Protein AF-A0A9P4W8D6-F1 (afdb_monomer_lite)

pLDDT: mean 76.13, std 11.93, range [32.88, 94.31]

InterPro domains:
  IPR000109 Proton-dependent oligopeptide transporter family [PF00854] (3-197)
  IPR036259 MFS transporter superfamily [G3DSA:1.20.1250.20] (1-199)
  IPR036259 MFS transporter superfamily [G3DSA:1.20.1250.20] (200-298)

Sequence (299 aa):
MTVFIIDQYPEEEPEVVKLKDGSSAVTNRELTIQFIYNANYWMINVGGLAGIVTTLIEKHAGFGYAYLISLCLMVAAAVLFQAGFSHFITAPPTGNVITSVFEALRRRRQSHENETTHQGREEQDSAQQDRAAILSEDEKLLSETKAALKACLLFLPFPALMLCIDIMDSGLVAQAGSMQTHGLPNDIMYNLNPIACLPGNIPNDVNIGIQTPTYVFLALGEILAIVAGTELAYTRAPENMKSIVQALFLLFSALGAVIGVGVSFAAEDPNMVIVYGCIAGLLAFVTIAFEFAVIQKVF

Foldseek 3Di:
DLVQQLVQVVDPAFDFDQDPVRDTDTDDSLVVSLVSLVVVVVVVLVVLLCVQVLQVCCLPVNDVVSVVVVVVVVVVVVVVCVVCVVVGDDDDDDPDLVVLLVVLVVVVVVVVVVVVVDDDDDDDPVVVVVVVVSNVVSVVSVVLVVQLVVLLVLLLLQLLLLLLLLLLLVVLLVVLVVAPPVSGRSCSLVSCLSPQDDDDDDDDPDHNCVCSVVSPVNSVVCCVCVSCVLSSLQVSHDPSCSVVSNVSSVVSSVSSVVVSVVLVVQCDPPCVVVSNVVSVVVSVVSVVVSVVVCVVVVD

Structure (mmCIF, N/CA/C/O backbone):
data_AF-A0A9P4W8D6-F1
#
_entry.id   AF-A0A9P4W8D6-F1
#
loop_
_atom_site.group_PDB
_atom_site.id
_atom_site.type_symbol
_atom_site.label_atom_id
_atom_site.label_alt_id
_atom_site.label_comp_id
_atom_site.label_asym_id
_atom_site.label_entity_id
_atom_site.label_seq_id
_atom_site.pdbx_PDB_ins_code
_atom_site.Cartn_x
_atom_site.Cartn_y
_atom_site.Cartn_z
_atom_site.occupancy
_atom_site.B_iso_or_equiv
_atom_site.auth_seq_id
_atom_site.auth_comp_id
_atom_site.auth_asym_id
_atom_site.auth_atom_id
_atom_site.pdbx_PDB_model_num
ATOM 1 N N . MET A 1 1 ? -8.496 -7.514 1.575 1.00 62.81 1 MET A N 1
ATOM 2 C CA . MET A 1 1 ? -8.255 -8.966 1.721 1.00 62.81 1 MET A CA 1
ATOM 3 C C . MET A 1 1 ? -7.548 -9.285 3.034 1.00 62.81 1 MET A C 1
ATOM 5 O O . MET A 1 1 ? -8.049 -10.121 3.762 1.00 62.81 1 MET A O 1
ATOM 9 N N . THR A 1 2 ? -6.465 -8.594 3.398 1.00 68.69 2 THR A N 1
ATOM 10 C CA . THR A 1 2 ? -5.695 -8.899 4.620 1.00 68.69 2 THR A CA 1
ATOM 11 C C . THR A 1 2 ? -6.504 -8.831 5.917 1.00 68.69 2 THR A C 1
ATOM 13 O O . THR A 1 2 ? -6.434 -9.758 6.710 1.00 68.69 2 THR A O 1
ATOM 16 N N . VAL A 1 3 ? -7.347 -7.803 6.088 1.00 71.00 3 VAL A N 1
ATOM 17 C CA . VAL A 1 3 ? -8.278 -7.704 7.234 1.00 71.00 3 VAL A CA 1
ATOM 18 C C . VAL A 1 3 ? -9.183 -8.934 7.312 1.00 71.00 3 VAL A C 1
ATOM 20 O O . VAL A 1 3 ? -9.264 -9.568 8.349 1.00 71.00 3 VAL A O 1
ATOM 23 N N . PHE A 1 4 ? -9.764 -9.339 6.179 1.00 77.38 4 PHE A N 1
ATOM 24 C CA . PHE A 1 4 ? -10.604 -10.531 6.102 1.00 77.38 4 PHE A CA 1
ATOM 25 C C . PHE A 1 4 ? -9.851 -11.808 6.497 1.00 77.38 4 PHE A C 1
ATOM 27 O O . PHE A 1 4 ? -10.408 -12.615 7.228 1.00 77.38 4 PHE A O 1
ATOM 34 N N . ILE A 1 5 ? -8.599 -11.987 6.050 1.00 78.69 5 ILE A N 1
ATOM 35 C CA . ILE A 1 5 ? -7.769 -13.151 6.415 1.00 78.69 5 ILE A CA 1
ATOM 36 C C . ILE A 1 5 ? -7.514 -13.177 7.927 1.00 78.69 5 ILE A C 1
ATOM 38 O O . ILE A 1 5 ? -7.584 -14.237 8.538 1.00 78.69 5 ILE A O 1
ATOM 42 N N . ILE A 1 6 ? -7.245 -12.020 8.533 1.00 75.44 6 ILE A N 1
ATOM 43 C CA . ILE A 1 6 ? -7.015 -11.912 9.978 1.00 75.44 6 ILE A CA 1
ATOM 44 C C . ILE A 1 6 ? -8.298 -12.194 10.757 1.00 75.44 6 ILE A C 1
ATOM 46 O O . ILE A 1 6 ? -8.249 -12.898 11.760 1.00 75.44 6 ILE A O 1
ATOM 50 N N . ASP A 1 7 ? -9.443 -11.722 10.268 1.00 75.06 7 ASP A N 1
ATOM 51 C CA . ASP A 1 7 ? -10.748 -12.003 10.873 1.00 75.06 7 ASP A CA 1
ATOM 52 C C . ASP A 1 7 ? -11.099 -13.505 10.839 1.00 75.06 7 ASP A C 1
ATOM 54 O O . ASP A 1 7 ? -11.937 -13.957 11.615 1.00 75.06 7 ASP A O 1
ATOM 58 N N . GLN A 1 8 ? -10.440 -14.309 9.988 1.00 80.44 8 GLN A N 1
ATOM 59 C CA . GLN A 1 8 ? -10.567 -15.774 10.018 1.00 80.44 8 GLN A CA 1
ATOM 60 C C . GLN A 1 8 ? -9.829 -16.427 11.200 1.00 80.44 8 GLN A C 1
ATOM 62 O O . GLN A 1 8 ? -9.973 -17.633 11.399 1.00 80.44 8 GLN A O 1
ATOM 67 N N . TYR A 1 9 ? -9.051 -15.670 11.982 1.00 77.38 9 TYR A N 1
ATOM 68 C CA . TYR A 1 9 ? -8.374 -16.135 13.193 1.00 77.38 9 TYR A CA 1
ATOM 69 C C . TYR A 1 9 ? -9.041 -15.524 14.447 1.00 77.38 9 TYR A C 1
ATOM 71 O O . TYR A 1 9 ? -8.602 -14.483 14.944 1.00 77.38 9 TYR A O 1
ATOM 79 N N . PRO A 1 10 ? -10.129 -16.135 14.962 1.00 65.50 10 PRO A N 1
ATOM 80 C CA . PRO A 1 10 ? -10.942 -15.566 16.041 1.00 65.50 10 PRO A CA 1
ATOM 81 C C . PRO A 1 10 ? -10.307 -15.698 17.433 1.00 65.50 10 PRO A C 1
ATOM 83 O O . PRO A 1 10 ? -10.809 -15.105 18.381 1.00 65.50 10 PRO A O 1
ATOM 86 N N . GLU A 1 11 ? -9.231 -16.473 17.581 1.00 66.25 11 GLU A N 1
ATOM 87 C CA . GLU A 1 11 ? -8.590 -16.738 18.872 1.00 66.25 11 GLU A CA 1
ATOM 88 C C . GLU A 1 11 ? -7.979 -15.449 19.452 1.00 66.25 11 GLU A C 1
ATOM 90 O O . GLU A 1 11 ? -6.991 -14.898 18.952 1.00 66.25 11 GLU A O 1
ATOM 95 N N . GLU A 1 12 ? -8.631 -14.920 20.490 1.00 62.94 12 GLU A N 1
ATOM 96 C CA . GLU A 1 12 ? -8.237 -13.697 21.201 1.00 62.94 12 GLU A CA 1
ATOM 97 C C . GLU A 1 12 ? -7.388 -13.971 22.438 1.00 62.94 12 GLU A C 1
ATOM 99 O O . GLU A 1 12 ? -6.516 -13.166 22.773 1.00 62.94 12 GLU A O 1
ATOM 104 N N . GLU A 1 13 ? -7.604 -15.114 23.089 1.00 64.31 13 GLU A N 1
ATOM 105 C CA . GLU A 1 13 ? -6.931 -15.457 24.335 1.00 64.31 13 GLU A CA 1
ATOM 106 C C . GLU A 1 13 ? -5.650 -16.272 24.089 1.00 64.31 13 GLU A C 1
ATOM 108 O O . GLU A 1 13 ? -5.642 -17.178 23.253 1.00 64.31 13 GLU A O 1
ATOM 113 N N . PRO A 1 14 ? -4.556 -15.974 24.814 1.00 64.00 14 PRO A N 1
ATOM 114 C CA . PRO A 1 14 ? -3.325 -16.745 24.726 1.00 64.00 14 PRO A CA 1
ATOM 115 C C . PRO A 1 14 ? -3.547 -18.162 25.270 1.00 64.00 14 PRO A C 1
ATOM 117 O O . PRO A 1 14 ? -3.731 -18.370 26.471 1.00 64.00 14 PRO A O 1
ATOM 120 N N . GLU A 1 15 ? -3.495 -19.148 24.381 1.00 68.88 15 GLU A N 1
ATOM 121 C CA . GLU A 1 15 ? -3.650 -20.564 24.695 1.00 68.88 15 GLU A CA 1
ATOM 122 C C . GLU A 1 15 ? -2.277 -21.241 24.808 1.00 68.88 15 GLU A C 1
ATOM 124 O O . GLU A 1 15 ? -1.339 -20.963 24.055 1.00 68.88 15 GLU A O 1
ATOM 129 N N . VAL A 1 16 ? -2.139 -22.147 25.778 1.00 69.44 16 VAL A N 1
ATOM 130 C CA . VAL A 1 16 ? -0.923 -22.948 25.943 1.00 69.44 16 VAL A CA 1
ATOM 131 C C . VAL A 1 16 ? -0.995 -24.149 25.004 1.00 69.44 16 VAL A C 1
ATOM 133 O O . VAL A 1 16 ? -1.572 -25.186 25.336 1.00 69.44 16 VAL A O 1
ATOM 136 N N . VAL A 1 17 ? -0.382 -24.024 23.832 1.00 70.25 17 VAL A N 1
ATOM 137 C CA . VAL A 1 17 ? -0.329 -25.092 22.833 1.00 70.25 17 VAL A CA 1
ATOM 138 C C . VAL A 1 17 ? 0.856 -26.007 23.125 1.00 70.25 17 VAL A C 1
ATOM 140 O O . VAL A 1 17 ? 1.989 -25.565 23.333 1.00 70.25 17 VAL A O 1
ATOM 143 N N . LYS A 1 18 ? 0.604 -27.319 23.123 1.00 72.31 18 LYS A N 1
ATOM 144 C CA . LYS A 1 18 ? 1.667 -28.328 23.185 1.00 72.31 18 LYS A CA 1
ATOM 145 C C . LYS A 1 18 ? 2.220 -28.573 21.788 1.00 72.31 18 LYS A C 1
ATOM 147 O O . LYS A 1 18 ? 1.505 -29.052 20.907 1.00 72.31 18 LYS A O 1
ATOM 152 N N . LEU A 1 19 ? 3.494 -28.255 21.592 1.00 75.62 19 LEU A N 1
ATOM 153 C CA . LEU A 1 19 ? 4.204 -28.533 20.353 1.00 75.62 19 LEU A CA 1
ATOM 154 C C . LEU A 1 19 ? 4.419 -30.042 20.182 1.00 75.62 19 LEU A C 1
ATOM 156 O O . LEU A 1 19 ? 4.382 -30.827 21.132 1.00 75.62 19 LEU A O 1
ATOM 160 N N . LYS A 1 20 ? 4.685 -30.455 18.937 1.00 73.00 20 LYS A N 1
ATOM 161 C CA . LYS A 1 20 ? 4.959 -31.859 18.573 1.00 73.00 20 LYS A CA 1
ATOM 162 C C . LYS A 1 20 ? 6.191 -32.444 19.278 1.00 73.00 20 LYS A C 1
ATOM 164 O O . LYS A 1 20 ? 6.336 -33.660 19.320 1.00 73.00 20 LYS A O 1
ATOM 169 N N . ASP A 1 21 ? 7.056 -31.593 19.821 1.00 74.19 21 ASP A N 1
ATOM 170 C CA . ASP A 1 21 ? 8.239 -31.954 20.606 1.00 74.19 21 ASP A CA 1
ATOM 171 C C . ASP A 1 21 ? 7.952 -32.120 22.115 1.00 74.19 21 ASP A C 1
ATOM 173 O O . ASP A 1 21 ? 8.853 -32.455 22.881 1.00 74.19 21 ASP A O 1
ATOM 177 N N . GLY A 1 22 ? 6.703 -31.914 22.553 1.00 71.25 22 GLY A N 1
ATOM 178 C CA . GLY A 1 22 ? 6.290 -32.000 23.955 1.00 71.25 22 GLY A CA 1
ATOM 179 C C . GLY A 1 22 ? 6.525 -30.723 24.770 1.00 71.25 22 GLY A C 1
ATOM 180 O O . GLY A 1 22 ? 6.137 -30.683 25.942 1.00 71.25 22 GLY A O 1
ATOM 181 N N . SER A 1 23 ? 7.108 -29.675 24.180 1.00 68.62 23 SER A N 1
ATOM 182 C CA . SER A 1 23 ? 7.225 -28.362 24.816 1.00 68.62 23 SER A CA 1
ATOM 183 C C . SER A 1 23 ? 5.876 -27.630 24.817 1.00 68.62 23 SER A C 1
ATOM 185 O O . SER A 1 23 ? 5.021 -27.849 23.959 1.00 68.62 23 SER A O 1
ATOM 187 N N . SER A 1 24 ? 5.637 -26.806 25.837 1.00 64.25 24 SER A N 1
ATOM 188 C CA . SER A 1 24 ? 4.426 -25.983 25.942 1.00 64.25 24 SER A CA 1
ATOM 189 C C . SER A 1 24 ? 4.785 -24.546 25.581 1.00 64.25 24 SER A C 1
ATOM 191 O O . SER A 1 24 ? 5.681 -23.979 26.206 1.00 64.25 24 SER A O 1
ATOM 193 N N . ALA A 1 25 ? 4.109 -23.969 24.590 1.00 69.69 25 ALA A N 1
ATOM 194 C CA . ALA A 1 25 ? 4.279 -22.573 24.198 1.00 69.69 25 ALA A CA 1
ATOM 195 C C . ALA A 1 25 ? 2.961 -21.816 24.348 1.00 69.69 25 ALA A C 1
ATOM 197 O O . ALA A 1 25 ? 1.888 -22.379 24.160 1.00 69.69 25 ALA A O 1
ATOM 198 N N . VAL A 1 26 ? 3.053 -20.535 24.689 1.00 71.62 26 VAL A N 1
ATOM 199 C CA . VAL A 1 26 ? 1.899 -19.638 24.787 1.00 71.62 26 VAL A CA 1
ATOM 200 C C . VAL A 1 26 ? 1.704 -18.968 23.432 1.00 71.62 26 VAL A C 1
ATOM 202 O O . VAL A 1 26 ? 2.660 -18.404 22.892 1.00 71.62 26 VAL A O 1
ATOM 205 N N . THR A 1 27 ? 0.498 -19.025 22.870 1.00 66.75 27 THR A N 1
ATOM 206 C CA . THR A 1 27 ? 0.200 -18.324 21.618 1.00 66.75 27 THR A CA 1
ATOM 207 C C . THR A 1 27 ? 0.192 -16.813 21.841 1.00 66.75 27 THR A C 1
ATOM 209 O O . THR A 1 27 ? -0.413 -16.297 22.777 1.00 66.75 27 THR A O 1
ATOM 212 N N . ASN A 1 28 ? 0.906 -16.086 20.979 1.00 72.00 28 ASN A N 1
ATOM 213 C CA . ASN A 1 28 ? 0.883 -14.628 20.947 1.00 72.00 28 ASN A CA 1
ATOM 214 C C . ASN A 1 28 ? 0.123 -14.178 19.692 1.00 72.00 28 ASN A C 1
ATOM 216 O O . ASN A 1 28 ? 0.558 -14.427 18.561 1.00 72.00 28 ASN A O 1
ATOM 220 N N . ARG A 1 29 ? -1.019 -13.516 19.899 1.00 71.81 29 ARG A N 1
ATOM 221 C CA . ARG A 1 29 ? -1.892 -13.019 18.829 1.00 71.81 29 ARG A CA 1
ATOM 222 C C . ARG A 1 29 ? -1.201 -11.983 17.947 1.00 71.81 29 ARG A C 1
ATOM 224 O O . ARG A 1 29 ? -1.358 -12.040 16.735 1.00 71.81 29 ARG A O 1
ATOM 231 N N . GLU A 1 30 ? -0.407 -11.083 18.522 1.00 70.38 30 GLU A N 1
ATOM 232 C CA . GLU A 1 30 ? 0.314 -10.050 17.767 1.00 70.38 30 GLU A CA 1
ATOM 233 C C . GLU A 1 30 ? 1.322 -10.684 16.800 1.00 70.38 30 GLU A C 1
ATOM 235 O O . GLU A 1 30 ? 1.295 -10.401 15.604 1.00 70.38 30 GLU A O 1
ATOM 240 N N . LEU A 1 31 ? 2.110 -11.650 17.285 1.00 71.88 31 LEU A N 1
ATOM 241 C CA . LEU A 1 31 ? 3.066 -12.396 16.460 1.00 71.88 31 LEU A CA 1
ATOM 242 C C . LEU A 1 31 ? 2.370 -13.210 15.356 1.00 71.88 31 LEU A C 1
ATOM 244 O O . LEU A 1 31 ? 2.872 -13.312 14.237 1.00 71.88 31 LEU A O 1
ATOM 248 N N . THR A 1 32 ? 1.201 -13.780 15.658 1.00 75.44 32 THR A N 1
ATOM 249 C CA . THR A 1 32 ? 0.411 -14.563 14.694 1.00 75.44 32 THR A CA 1
ATOM 250 C C . THR A 1 32 ? -0.182 -13.667 13.607 1.00 75.44 32 THR A C 1
ATOM 252 O O . THR A 1 32 ? -0.091 -13.994 12.425 1.00 75.44 32 THR A O 1
ATOM 255 N N . ILE A 1 33 ? -0.721 -12.502 13.977 1.00 75.06 33 ILE A N 1
ATOM 256 C CA . ILE A 1 33 ? -1.213 -11.495 13.028 1.00 75.06 33 ILE A CA 1
ATOM 257 C C . ILE A 1 33 ? -0.068 -11.003 12.139 1.00 75.06 33 ILE A C 1
ATOM 259 O O . ILE A 1 33 ? -0.225 -10.956 10.919 1.00 75.06 33 ILE A O 1
ATOM 263 N N . GLN A 1 34 ? 1.095 -10.705 12.720 1.00 70.56 34 GLN A N 1
ATOM 264 C CA . GLN A 1 34 ? 2.280 -10.297 11.968 1.00 70.56 34 GLN A CA 1
ATOM 265 C C . GLN A 1 34 ? 2.735 -11.391 10.987 1.00 70.56 34 GLN A C 1
ATOM 267 O O . GLN A 1 34 ? 3.043 -11.108 9.828 1.00 70.56 34 GLN A O 1
ATOM 272 N N . PHE A 1 35 ? 2.720 -12.661 11.407 1.00 76.06 35 PHE A N 1
ATOM 273 C CA . PHE A 1 35 ? 2.999 -13.791 10.520 1.00 76.06 35 PHE A CA 1
ATOM 274 C C . PHE A 1 35 ? 1.992 -13.881 9.366 1.00 76.06 35 PHE A C 1
ATOM 276 O O . PHE A 1 35 ? 2.405 -14.056 8.221 1.00 76.06 35 PHE A O 1
ATOM 283 N N . ILE A 1 36 ? 0.692 -13.717 9.634 1.00 77.19 36 ILE A N 1
ATOM 284 C CA . ILE A 1 36 ? -0.357 -13.706 8.603 1.00 77.19 36 ILE A CA 1
ATOM 285 C C . ILE A 1 36 ? -0.131 -12.558 7.608 1.00 77.19 36 ILE A C 1
ATOM 287 O O . ILE A 1 36 ? -0.223 -12.781 6.399 1.00 77.19 36 ILE A O 1
ATOM 291 N N . TYR A 1 37 ? 0.216 -11.355 8.084 1.00 72.56 37 TYR A N 1
ATOM 292 C CA . TYR A 1 37 ? 0.584 -10.221 7.226 1.00 72.56 37 TYR A CA 1
ATOM 293 C C . TYR A 1 37 ? 1.770 -10.563 6.323 1.00 72.56 37 TYR A C 1
ATOM 295 O O . TYR A 1 37 ? 1.678 -10.409 5.102 1.00 72.56 37 TYR A O 1
ATOM 303 N N . ASN A 1 38 ? 2.847 -11.087 6.909 1.00 74.06 38 ASN A N 1
ATOM 304 C CA . ASN A 1 38 ? 4.056 -11.467 6.184 1.00 74.06 38 ASN A CA 1
ATOM 305 C C . ASN A 1 38 ? 3.786 -12.569 5.153 1.00 74.06 38 ASN A C 1
ATOM 307 O O . ASN A 1 38 ? 4.249 -12.473 4.018 1.00 74.06 38 ASN A O 1
ATOM 311 N N . ALA A 1 39 ? 3.009 -13.591 5.517 1.00 77.25 39 ALA A N 1
ATOM 312 C CA . ALA A 1 39 ? 2.634 -14.685 4.626 1.00 77.25 39 ALA A CA 1
ATOM 313 C C . ALA A 1 39 ? 1.754 -14.196 3.468 1.00 77.25 39 ALA A C 1
ATOM 315 O O . ALA A 1 39 ? 2.003 -14.548 2.315 1.00 77.25 39 ALA A O 1
ATOM 316 N N . ASN A 1 40 ? 0.765 -13.343 3.750 1.00 77.88 40 ASN A N 1
ATOM 317 C CA . ASN A 1 40 ? -0.074 -12.732 2.722 1.00 77.88 40 ASN A CA 1
ATOM 318 C C . ASN A 1 40 ? 0.764 -11.896 1.743 1.00 77.88 40 ASN A C 1
ATOM 320 O O . ASN A 1 40 ? 0.593 -12.019 0.532 1.00 77.88 40 ASN A O 1
ATOM 324 N N . TYR A 1 41 ? 1.708 -11.100 2.249 1.00 74.06 41 TYR A N 1
ATOM 325 C CA . TYR A 1 41 ? 2.598 -10.306 1.402 1.00 74.06 41 TYR A CA 1
ATOM 326 C C . TYR A 1 41 ? 3.522 -11.185 0.546 1.00 74.06 41 TYR A C 1
ATOM 328 O O . TYR A 1 41 ? 3.696 -10.941 -0.647 1.00 74.06 41 TYR A O 1
ATOM 336 N N . TRP A 1 42 ? 4.050 -12.269 1.121 1.00 78.25 42 TRP A N 1
ATOM 337 C CA . TRP A 1 42 ? 4.826 -13.265 0.382 1.00 78.25 42 TRP A CA 1
ATOM 338 C C . TRP A 1 42 ? 4.022 -13.910 -0.748 1.00 78.25 42 TRP A C 1
ATOM 340 O O . TRP A 1 42 ? 4.531 -14.050 -1.860 1.00 78.25 42 TRP A O 1
ATOM 350 N N . MET A 1 43 ? 2.763 -14.274 -0.495 1.00 78.69 43 MET A N 1
ATOM 351 C CA . MET A 1 43 ? 1.891 -14.834 -1.530 1.00 78.69 43 MET A CA 1
ATOM 352 C C . MET A 1 43 ? 1.603 -13.833 -2.650 1.00 78.69 43 MET A C 1
ATOM 354 O O . MET A 1 43 ? 1.581 -14.233 -3.812 1.00 78.69 43 MET A O 1
ATOM 358 N N . ILE A 1 44 ? 1.428 -12.548 -2.329 1.00 77.62 44 ILE A N 1
ATOM 359 C CA . ILE A 1 44 ? 1.265 -11.487 -3.334 1.00 77.62 44 ILE A CA 1
ATOM 360 C C . ILE A 1 44 ? 2.520 -11.382 -4.205 1.00 77.62 44 ILE A C 1
ATOM 362 O O . ILE A 1 44 ? 2.401 -11.388 -5.427 1.00 77.62 44 ILE A O 1
ATOM 366 N N . ASN A 1 45 ? 3.712 -11.379 -3.603 1.00 73.50 45 ASN A N 1
ATOM 367 C CA . ASN A 1 45 ? 4.976 -11.326 -4.342 1.00 73.50 45 ASN A CA 1
ATOM 368 C C . ASN A 1 45 ? 5.171 -12.544 -5.256 1.00 73.50 45 ASN A C 1
ATOM 370 O O . ASN A 1 45 ? 5.531 -12.390 -6.422 1.00 73.50 45 ASN A O 1
ATOM 374 N N . VAL A 1 46 ? 4.880 -13.754 -4.765 1.00 78.62 46 VAL A N 1
ATOM 375 C CA . VAL A 1 46 ? 4.919 -14.981 -5.583 1.00 78.62 46 VAL A CA 1
ATOM 376 C C . VAL A 1 46 ? 3.881 -14.925 -6.707 1.00 78.62 46 VAL A C 1
ATOM 378 O O . VAL A 1 46 ? 4.177 -15.317 -7.833 1.00 78.62 46 VAL A O 1
ATOM 381 N N . GLY A 1 47 ? 2.683 -14.407 -6.430 1.00 77.69 47 GLY A N 1
ATOM 382 C CA . GLY A 1 47 ? 1.658 -14.160 -7.442 1.00 77.69 47 GLY A CA 1
ATOM 383 C C . GLY A 1 47 ? 2.108 -13.150 -8.501 1.00 77.69 47 GLY A C 1
ATOM 384 O O . GLY A 1 47 ? 1.870 -13.372 -9.685 1.00 77.69 47 GLY A O 1
ATOM 385 N N . GLY A 1 48 ? 2.827 -12.098 -8.102 1.00 74.75 48 GLY A N 1
ATOM 386 C CA . GLY A 1 48 ? 3.414 -11.101 -9.001 1.00 74.75 48 GLY A CA 1
ATOM 387 C C . GLY A 1 48 ? 4.374 -11.707 -10.029 1.00 74.75 48 GLY A C 1
ATOM 388 O O . GLY A 1 48 ? 4.389 -11.285 -11.183 1.00 74.75 48 GLY A O 1
ATOM 389 N N . LEU A 1 49 ? 5.080 -12.789 -9.677 1.00 73.81 49 LEU A N 1
ATOM 390 C CA . LEU A 1 49 ? 5.943 -13.523 -10.613 1.00 73.81 49 LEU A CA 1
ATOM 391 C C . LEU A 1 49 ? 5.181 -14.195 -11.757 1.00 73.81 49 LEU A C 1
ATOM 393 O O . LEU A 1 49 ? 5.753 -14.418 -12.827 1.00 73.81 49 LEU A O 1
ATOM 397 N N . ALA A 1 50 ? 3.885 -14.474 -11.586 1.00 76.06 50 ALA A N 1
ATOM 398 C CA . ALA A 1 50 ? 3.046 -14.944 -12.685 1.00 76.06 50 ALA A CA 1
ATOM 399 C C . ALA A 1 50 ? 2.932 -13.899 -13.813 1.00 76.06 50 ALA A C 1
ATOM 401 O O . ALA A 1 50 ? 2.680 -14.268 -14.960 1.00 76.06 50 ALA A O 1
ATOM 402 N N . GLY A 1 51 ? 3.202 -12.618 -13.538 1.00 75.50 51 GLY A N 1
ATOM 403 C CA . GLY A 1 51 ? 3.295 -11.576 -14.559 1.00 75.50 51 GLY A CA 1
ATOM 404 C C . GLY A 1 51 ? 4.404 -11.822 -15.593 1.00 75.50 51 GLY A C 1
ATOM 405 O O . GLY A 1 51 ? 4.246 -11.459 -16.759 1.00 75.50 51 GLY A O 1
ATOM 406 N N . ILE A 1 52 ? 5.473 -12.552 -15.242 1.00 79.00 52 ILE A N 1
ATOM 407 C CA . ILE A 1 52 ? 6.498 -12.991 -16.210 1.00 79.00 52 ILE A CA 1
ATOM 408 C C . ILE A 1 52 ? 5.868 -13.892 -17.281 1.00 79.00 52 ILE A C 1
ATOM 410 O O . ILE A 1 52 ? 6.159 -13.772 -18.469 1.00 79.00 52 ILE A O 1
ATOM 414 N N . VAL A 1 53 ? 4.961 -14.785 -16.880 1.00 80.75 53 VAL A N 1
ATOM 415 C CA . VAL A 1 53 ? 4.261 -15.679 -17.811 1.00 80.75 53 VAL A CA 1
ATOM 416 C C . VAL A 1 53 ? 3.372 -14.862 -18.749 1.00 80.75 53 VAL A C 1
ATOM 418 O O . VAL A 1 53 ? 3.429 -15.052 -19.965 1.00 80.75 53 VAL A O 1
ATOM 421 N N . THR A 1 54 ? 2.624 -13.898 -18.210 1.00 83.25 54 THR A N 1
ATOM 422 C CA . THR A 1 54 ? 1.755 -13.002 -18.988 1.00 83.25 54 THR A CA 1
ATOM 423 C C . THR A 1 54 ? 2.537 -12.185 -20.021 1.00 83.25 54 THR A C 1
ATOM 425 O O . THR A 1 54 ? 2.143 -12.151 -21.186 1.00 83.25 54 THR A O 1
ATOM 428 N N . THR A 1 55 ? 3.677 -11.604 -19.641 1.00 80.62 55 THR A N 1
ATOM 429 C CA . THR A 1 55 ? 4.531 -10.806 -20.548 1.00 80.62 55 THR A CA 1
ATOM 430 C C . THR A 1 55 ? 5.217 -11.657 -21.620 1.00 80.62 55 THR A C 1
ATOM 432 O O . THR A 1 55 ? 5.367 -11.238 -22.770 1.00 80.62 55 THR A O 1
ATOM 435 N N . LEU A 1 56 ? 5.588 -12.901 -21.303 1.00 80.69 56 LEU A N 1
ATOM 436 C CA . LEU A 1 56 ? 6.094 -13.840 -22.307 1.00 80.69 56 LEU A CA 1
ATOM 437 C C . LEU A 1 56 ? 5.005 -14.252 -23.304 1.00 80.69 56 LEU A C 1
ATOM 439 O O . LEU A 1 56 ? 5.290 -14.369 -24.498 1.00 80.69 56 LEU A O 1
ATOM 443 N N . ILE A 1 57 ? 3.769 -14.455 -22.850 1.00 85.38 57 ILE A N 1
ATOM 444 C CA . ILE A 1 57 ? 2.630 -14.748 -23.731 1.00 85.38 57 ILE A CA 1
ATOM 445 C C . ILE A 1 57 ? 2.304 -13.549 -24.611 1.00 85.38 57 ILE A C 1
ATOM 447 O O . ILE A 1 57 ? 2.074 -13.727 -25.804 1.00 85.38 57 ILE A O 1
ATOM 451 N N . GLU A 1 58 ? 2.336 -12.339 -24.063 1.00 84.50 58 GLU A N 1
ATOM 452 C CA . GLU A 1 58 ? 2.167 -11.113 -24.837 1.00 84.50 58 GLU A CA 1
ATOM 453 C C . GLU A 1 58 ? 3.161 -11.057 -26.002 1.00 84.50 58 GLU A C 1
ATOM 455 O O . GLU A 1 58 ? 2.755 -10.896 -27.153 1.00 84.50 58 GLU A O 1
ATOM 460 N N . LYS A 1 59 ? 4.448 -11.302 -25.727 1.00 81.50 59 LYS A N 1
ATOM 461 C CA . LYS A 1 59 ? 5.494 -11.279 -26.753 1.00 81.50 59 LYS A CA 1
ATOM 462 C C . LYS A 1 59 ? 5.309 -12.340 -27.845 1.00 81.50 59 LYS A C 1
ATOM 464 O O . LYS A 1 59 ? 5.624 -12.069 -29.001 1.00 81.50 59 LYS A O 1
ATOM 469 N N . HIS A 1 60 ? 4.867 -13.553 -27.501 1.00 85.25 60 HIS A N 1
ATOM 470 C CA . HIS A 1 60 ? 4.841 -14.680 -28.451 1.00 85.25 60 HIS A CA 1
ATOM 471 C C . HIS A 1 60 ? 3.467 -14.944 -29.087 1.00 85.25 60 HIS A C 1
ATOM 473 O O . HIS A 1 60 ? 3.411 -15.467 -30.198 1.00 85.25 60 HIS A O 1
ATOM 479 N N . ALA A 1 61 ? 2.372 -14.608 -28.406 1.00 86.31 61 ALA A N 1
ATOM 480 C CA . ALA A 1 61 ? 0.999 -14.869 -28.844 1.00 86.31 61 ALA A CA 1
ATOM 481 C C . ALA A 1 61 ? 0.157 -13.588 -28.996 1.00 86.31 61 ALA A C 1
ATOM 483 O O . ALA A 1 61 ? -0.874 -13.614 -29.668 1.00 86.31 61 ALA A O 1
ATOM 484 N N . GLY A 1 62 ? 0.599 -12.463 -28.426 1.00 85.31 62 GLY A N 1
ATOM 485 C CA . GLY A 1 62 ? -0.072 -11.166 -28.501 1.00 85.31 62 GLY A CA 1
ATOM 486 C C . GLY A 1 62 ? -0.956 -10.851 -27.291 1.00 85.31 62 GLY A C 1
ATOM 487 O O . GLY A 1 62 ? -1.363 -11.729 -26.526 1.00 85.31 62 GLY A O 1
ATOM 488 N N . PHE A 1 63 ? -1.295 -9.566 -27.149 1.00 84.44 63 PHE A N 1
ATOM 489 C CA . PHE A 1 63 ? -2.032 -9.004 -26.008 1.00 84.44 63 PHE A CA 1
ATOM 490 C C . PHE A 1 63 ? -3.356 -9.716 -25.687 1.00 84.44 63 PHE A C 1
ATOM 492 O O . PHE A 1 63 ? -3.703 -9.883 -24.521 1.00 84.44 63 PHE A O 1
ATOM 499 N N . GLY A 1 64 ? -4.095 -10.182 -26.700 1.00 89.06 64 GLY A N 1
ATOM 500 C CA . GLY A 1 64 ? -5.394 -10.833 -26.494 1.00 89.06 64 GLY A CA 1
ATOM 501 C C . GLY A 1 64 ? -5.318 -12.089 -25.617 1.00 89.06 64 GLY A C 1
ATOM 502 O O . GLY A 1 64 ? -6.154 -12.275 -24.734 1.00 89.06 64 GLY A O 1
ATOM 503 N N . TYR A 1 65 ? -4.292 -12.923 -25.809 1.00 88.06 65 TYR A N 1
ATOM 504 C CA . TYR A 1 65 ? -4.101 -14.137 -25.007 1.00 88.06 65 TYR A CA 1
ATOM 505 C C . TYR A 1 65 ? -3.589 -13.825 -23.601 1.00 88.06 65 TYR A C 1
ATOM 507 O O . TYR A 1 65 ? -3.992 -14.493 -22.648 1.00 88.06 65 TYR A O 1
ATOM 515 N N . ALA A 1 66 ? -2.757 -12.789 -23.461 1.00 87.38 66 ALA A N 1
ATOM 516 C CA . ALA A 1 66 ? -2.294 -12.307 -22.164 1.00 87.38 66 ALA A CA 1
ATOM 517 C C . ALA A 1 66 ? -3.480 -11.849 -21.291 1.00 87.38 66 ALA A C 1
ATOM 519 O O . ALA A 1 66 ? -3.617 -12.288 -20.148 1.00 87.38 66 ALA A O 1
ATOM 520 N N . TYR A 1 67 ? -4.406 -11.062 -21.851 1.00 88.44 67 TYR A N 1
ATOM 521 C CA . TYR A 1 67 ? -5.622 -10.655 -21.138 1.00 88.44 67 TYR A CA 1
ATOM 522 C C . TYR A 1 67 ? -6.574 -11.822 -20.852 1.00 88.44 67 TYR A C 1
ATOM 524 O O . TYR A 1 67 ? -7.175 -11.868 -19.777 1.00 88.44 67 TYR A O 1
ATOM 532 N N . LEU A 1 68 ? -6.705 -12.779 -21.777 1.00 90.12 68 LEU A N 1
ATOM 533 C CA . LEU A 1 68 ? -7.574 -13.942 -21.588 1.00 90.12 68 LEU A CA 1
ATOM 534 C C . LEU A 1 68 ? -7.112 -14.816 -20.416 1.00 90.12 68 LEU A C 1
ATOM 536 O O . LEU A 1 68 ? -7.937 -15.239 -19.611 1.00 90.12 68 LEU A O 1
ATOM 540 N N . ILE A 1 69 ? -5.807 -15.057 -20.288 1.00 88.75 69 ILE A N 1
ATOM 541 C CA . ILE A 1 69 ? -5.254 -15.844 -19.178 1.00 88.75 69 ILE A CA 1
ATOM 542 C C . ILE A 1 69 ? -5.488 -15.138 -17.843 1.00 88.75 69 ILE A C 1
ATOM 544 O O . ILE A 1 69 ? -5.953 -15.777 -16.897 1.00 88.75 69 ILE A O 1
ATOM 548 N N . SER A 1 70 ? -5.272 -13.823 -17.783 1.00 88.00 70 SER A N 1
ATOM 549 C CA . SER A 1 70 ? -5.592 -13.019 -16.597 1.00 88.00 70 SER A CA 1
ATOM 550 C C . SER A 1 70 ? -7.076 -13.105 -16.227 1.00 88.00 70 SER A C 1
ATOM 552 O O . SER A 1 70 ? -7.413 -13.290 -15.056 1.00 88.00 70 SER A O 1
ATOM 554 N N . LEU A 1 71 ? -7.976 -13.051 -17.216 1.00 90.00 71 LEU A N 1
ATOM 555 C CA . LEU A 1 71 ? -9.413 -13.222 -16.998 1.00 90.00 71 LEU A CA 1
ATOM 556 C C . LEU A 1 71 ? -9.742 -14.623 -16.460 1.00 90.00 71 LEU A C 1
ATOM 558 O O . LEU A 1 71 ? -10.502 -14.747 -15.500 1.00 90.00 71 LEU A O 1
ATOM 562 N N . CYS A 1 72 ? -9.159 -15.675 -17.036 1.00 91.62 72 CYS A N 1
ATOM 563 C CA . CYS A 1 72 ? -9.362 -17.048 -16.577 1.00 91.62 72 CYS A CA 1
ATOM 564 C C . CYS A 1 72 ? -8.890 -17.249 -15.131 1.00 91.62 72 CYS A C 1
ATOM 566 O O . CYS A 1 72 ? -9.606 -17.869 -14.345 1.00 91.62 72 CYS A O 1
ATOM 568 N N . LEU A 1 73 ? -7.728 -16.702 -14.762 1.00 89.62 73 LEU A N 1
ATOM 569 C CA . LEU A 1 73 ? -7.212 -16.759 -13.392 1.00 89.62 73 LEU A CA 1
ATOM 570 C C . LEU A 1 73 ? -8.110 -15.993 -12.414 1.00 89.62 73 LEU A C 1
ATOM 572 O O . LEU A 1 73 ? -8.399 -16.501 -11.331 1.00 89.62 73 LEU A O 1
ATOM 576 N N . MET A 1 74 ? -8.610 -14.817 -12.808 1.00 90.25 74 MET A N 1
ATOM 577 C CA . MET A 1 74 ? -9.546 -14.033 -11.997 1.00 90.25 74 MET A CA 1
ATOM 578 C C . MET A 1 74 ? -10.854 -14.794 -11.748 1.00 90.25 74 MET A C 1
ATOM 580 O O . MET A 1 74 ? -11.335 -14.863 -10.617 1.00 90.25 74 MET A O 1
ATOM 584 N N . VAL A 1 75 ? -11.415 -15.416 -12.789 1.00 94.31 75 VAL A N 1
ATOM 585 C CA . VAL A 1 75 ? -12.626 -16.241 -12.667 1.00 94.31 75 VAL A CA 1
ATOM 586 C C . VAL A 1 75 ? -12.361 -17.465 -11.792 1.00 94.31 75 VAL A C 1
ATOM 588 O O . VAL A 1 75 ? -13.169 -17.767 -10.917 1.00 94.31 75 VAL A O 1
ATOM 591 N N . ALA A 1 76 ? -11.226 -18.146 -11.968 1.00 92.69 76 ALA A N 1
ATOM 592 C CA . ALA A 1 76 ? -10.853 -19.282 -11.130 1.00 92.69 76 ALA A CA 1
ATOM 593 C C . ALA A 1 76 ? -10.730 -18.882 -9.650 1.00 92.69 76 ALA A C 1
ATOM 595 O O . ALA A 1 76 ? -11.281 -19.566 -8.787 1.00 92.69 76 ALA A O 1
ATOM 596 N N . ALA A 1 77 ? -10.086 -17.749 -9.355 1.00 89.44 77 ALA A N 1
ATOM 597 C CA . ALA A 1 77 ? -9.985 -17.215 -7.999 1.00 89.44 77 ALA A CA 1
ATOM 598 C C . ALA A 1 77 ? -11.366 -16.893 -7.405 1.00 89.44 77 ALA A C 1
ATOM 600 O O . ALA A 1 77 ? -11.642 -17.261 -6.264 1.00 89.44 77 ALA A O 1
ATOM 601 N N . ALA A 1 78 ? -12.261 -16.277 -8.185 1.00 90.44 78 ALA A N 1
ATOM 602 C CA . ALA A 1 78 ? -13.627 -15.986 -7.752 1.00 90.44 78 ALA A CA 1
ATOM 603 C C . ALA A 1 78 ? -14.430 -17.265 -7.456 1.00 90.44 78 ALA A C 1
ATOM 605 O O . ALA A 1 78 ? -15.123 -17.336 -6.442 1.00 90.44 78 ALA A O 1
ATOM 606 N N . VAL A 1 79 ? -14.306 -18.296 -8.297 1.00 94.00 79 VAL A N 1
ATOM 607 C CA . VAL A 1 79 ? -14.965 -19.597 -8.089 1.00 94.00 79 VAL A CA 1
ATOM 608 C C . VAL A 1 79 ? -14.437 -20.286 -6.831 1.00 94.00 79 VAL A C 1
ATOM 610 O O . VAL A 1 79 ? -15.233 -20.782 -6.037 1.00 94.00 79 VAL A O 1
ATOM 613 N N . LEU A 1 80 ? -13.117 -20.287 -6.617 1.00 90.25 80 LEU A N 1
ATOM 614 C CA . LEU A 1 80 ? -12.505 -20.851 -5.411 1.00 90.25 80 LEU A CA 1
ATOM 615 C C . LEU A 1 80 ? -12.962 -20.113 -4.149 1.00 90.25 80 LEU A C 1
ATOM 617 O O . LEU A 1 80 ? -13.325 -20.754 -3.164 1.00 90.25 80 LEU A O 1
ATOM 621 N N . PHE A 1 81 ? -13.000 -18.780 -4.192 1.00 87.50 81 PHE A N 1
ATOM 622 C CA . PHE A 1 81 ? -13.484 -17.967 -3.080 1.00 87.50 81 PHE A CA 1
ATOM 623 C C . PHE A 1 81 ? -14.960 -18.253 -2.773 1.00 87.50 81 PHE A C 1
ATOM 625 O O . PHE A 1 81 ? -15.324 -18.468 -1.618 1.00 87.50 81 PHE A O 1
ATOM 632 N N . GLN A 1 82 ? -15.802 -18.331 -3.806 1.00 89.69 82 GLN A N 1
ATOM 633 C CA . GLN A 1 82 ? -17.223 -18.638 -3.658 1.00 89.69 82 GLN A CA 1
ATOM 634 C C . GLN A 1 82 ? -17.454 -20.052 -3.107 1.00 89.69 82 GLN A C 1
ATOM 636 O O . GLN A 1 82 ? -18.324 -20.248 -2.262 1.00 89.69 82 GLN A O 1
ATOM 641 N N . ALA A 1 83 ? -16.671 -21.036 -3.555 1.00 91.25 83 ALA A N 1
ATOM 642 C CA . ALA A 1 83 ? -16.739 -22.406 -3.051 1.00 91.25 83 ALA A CA 1
ATOM 643 C C . ALA A 1 83 ? -16.283 -22.510 -1.585 1.00 91.25 83 ALA A C 1
ATOM 645 O O . ALA A 1 83 ? -16.849 -23.286 -0.819 1.00 91.25 83 ALA A O 1
ATOM 646 N N . GLY A 1 84 ? -15.292 -21.708 -1.185 1.00 84.25 84 GLY A N 1
ATOM 647 C CA . GLY A 1 84 ? -14.803 -21.620 0.193 1.00 84.25 84 GLY A CA 1
ATOM 648 C C . GLY A 1 84 ? -15.715 -20.836 1.139 1.00 84.25 84 GLY A C 1
ATOM 649 O O . GLY A 1 84 ? -15.507 -20.888 2.348 1.00 84.25 84 GLY A O 1
ATOM 650 N N . PHE A 1 85 ? -16.745 -20.155 0.622 1.00 81.81 85 PHE A N 1
ATOM 651 C CA . PHE A 1 85 ? -17.580 -19.247 1.410 1.00 81.81 85 PHE A CA 1
ATOM 652 C C . PHE A 1 85 ? -18.270 -19.922 2.600 1.00 81.81 85 PHE A C 1
ATOM 654 O O . PHE A 1 85 ? -18.442 -19.304 3.645 1.00 81.81 85 PHE A O 1
ATOM 661 N N . SER A 1 86 ? -18.602 -21.211 2.486 1.00 80.19 86 SER A N 1
ATOM 662 C CA . SER A 1 86 ? -19.192 -21.983 3.588 1.00 80.19 86 SER A CA 1
ATOM 663 C C . SER A 1 86 ? -18.216 -22.308 4.723 1.00 80.19 86 SER A C 1
ATOM 665 O O . SER A 1 86 ? -18.651 -22.775 5.770 1.00 80.19 86 SER A O 1
ATOM 667 N N . HIS A 1 87 ? -16.911 -22.147 4.502 1.00 82.56 87 HIS A N 1
ATOM 668 C CA . HIS A 1 87 ? -15.862 -22.453 5.477 1.00 82.56 87 HIS A CA 1
ATOM 669 C C . HIS A 1 87 ? -15.328 -21.202 6.183 1.00 82.56 87 HIS A C 1
ATOM 671 O O . HIS A 1 87 ? -14.571 -21.324 7.142 1.00 82.56 87 HIS A O 1
ATOM 677 N N . PHE A 1 88 ? -15.698 -20.010 5.706 1.00 82.81 88 PHE A N 1
ATOM 678 C CA . PHE A 1 88 ? -15.249 -18.758 6.291 1.00 82.81 88 PHE A CA 1
ATOM 679 C C . PHE A 1 88 ? -16.076 -18.385 7.517 1.00 82.81 88 PHE A C 1
ATOM 681 O O . PHE A 1 88 ? -17.300 -18.527 7.549 1.00 82.81 88 PHE A O 1
ATOM 688 N N . ILE A 1 89 ? -15.388 -17.857 8.521 1.00 78.00 89 ILE A N 1
ATOM 689 C CA . ILE A 1 89 ? -16.001 -17.267 9.699 1.00 78.00 89 ILE A CA 1
ATOM 690 C C . ILE A 1 89 ? -16.515 -15.889 9.290 1.00 78.00 89 ILE A C 1
ATOM 692 O O . ILE A 1 89 ? -15.748 -14.962 9.024 1.00 78.00 89 ILE A O 1
ATOM 696 N N . THR A 1 90 ? -17.835 -15.760 9.219 1.00 69.75 90 THR A N 1
ATOM 697 C CA . THR A 1 90 ? -18.520 -14.474 9.074 1.00 69.75 90 THR A CA 1
ATOM 698 C C . THR A 1 90 ? -18.826 -13.899 10.448 1.00 69.75 90 THR A C 1
ATOM 700 O O . THR A 1 90 ? -19.681 -14.424 11.164 1.00 69.75 90 THR A O 1
ATOM 703 N N . ALA A 1 91 ? -18.154 -12.804 10.803 1.00 64.50 91 ALA A N 1
ATOM 704 C CA . ALA A 1 91 ? -18.523 -12.001 11.963 1.00 64.50 91 ALA A CA 1
ATOM 705 C C . ALA A 1 91 ? -19.957 -11.444 11.796 1.00 64.50 91 ALA A C 1
ATOM 707 O O . ALA A 1 91 ? -20.369 -11.142 10.669 1.00 64.50 91 ALA A O 1
ATOM 708 N N . PRO A 1 92 ? -20.742 -11.316 12.884 1.00 62.91 92 PRO A N 1
ATOM 709 C CA . PRO A 1 92 ? -22.083 -10.741 12.817 1.00 62.91 92 PRO A CA 1
ATOM 710 C C . PRO A 1 92 ? -22.024 -9.308 12.260 1.00 62.91 92 PRO A C 1
ATOM 712 O O . PRO A 1 92 ? -21.048 -8.602 12.518 1.00 62.91 92 PRO A O 1
ATOM 715 N N . PRO A 1 93 ? -23.043 -8.853 11.505 1.00 58.22 93 PRO A N 1
ATOM 716 C CA . PRO A 1 93 ? -23.036 -7.523 10.910 1.00 58.22 93 PRO A CA 1
ATOM 717 C C . PRO A 1 93 ? -23.033 -6.455 12.010 1.00 58.22 93 PRO A C 1
ATOM 719 O O . PRO A 1 93 ? -24.064 -6.155 12.612 1.00 58.22 93 PRO A O 1
ATOM 722 N N . THR A 1 94 ? -21.867 -5.870 12.272 1.00 57.94 94 THR A N 1
ATOM 723 C CA . THR A 1 94 ? -21.742 -4.625 13.025 1.00 57.94 94 THR A CA 1
ATOM 724 C C . THR A 1 94 ? -22.424 -3.522 12.218 1.00 57.94 94 THR A C 1
ATOM 726 O O . THR A 1 94 ? -22.236 -3.414 11.005 1.00 57.94 94 THR A O 1
ATOM 729 N N . GLY A 1 95 ? -23.287 -2.736 12.868 1.00 65.56 95 GLY A N 1
ATOM 730 C CA . GLY A 1 95 ? -24.011 -1.643 12.216 1.00 65.56 95 GLY A CA 1
ATOM 731 C C . GLY A 1 95 ? -23.071 -0.657 11.512 1.00 65.56 95 GLY A C 1
ATOM 732 O O . GLY A 1 95 ? -21.864 -0.631 11.750 1.00 65.56 95 GLY A O 1
ATOM 733 N N . ASN A 1 96 ? -23.615 0.179 10.629 1.00 77.94 96 ASN A N 1
ATOM 734 C CA . ASN A 1 96 ? -22.795 1.121 9.877 1.00 77.94 96 ASN A CA 1
ATOM 735 C C . ASN A 1 96 ? -22.217 2.205 10.811 1.00 77.94 96 ASN A C 1
ATOM 737 O O . ASN A 1 96 ? -22.893 3.148 11.220 1.00 77.94 96 ASN A O 1
ATOM 741 N N . VAL A 1 97 ? -20.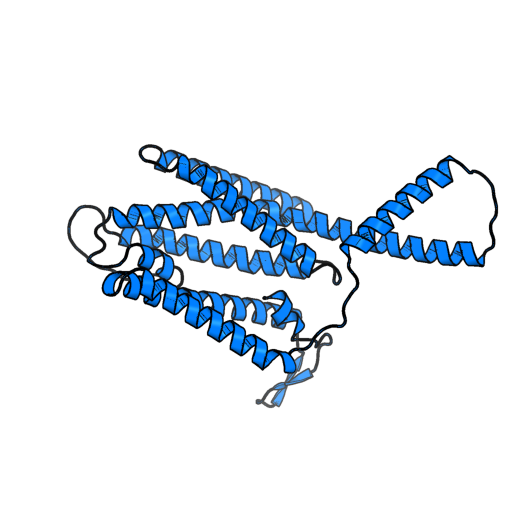931 2.070 11.131 1.00 79.88 97 VAL A N 1
ATOM 742 C CA . VAL A 1 97 ? -20.216 2.968 12.047 1.00 79.88 97 VAL A CA 1
ATOM 743 C C . VAL A 1 97 ? -20.237 4.413 11.547 1.00 79.88 97 VAL A C 1
ATOM 745 O O . VAL A 1 97 ? -20.355 5.336 12.348 1.00 79.88 97 VAL A O 1
ATOM 748 N N . ILE A 1 98 ? -20.207 4.633 10.227 1.00 81.81 98 ILE A N 1
ATOM 749 C CA . ILE A 1 98 ? -20.263 5.979 9.642 1.00 81.81 98 ILE A CA 1
ATOM 750 C C . ILE A 1 98 ? -21.596 6.651 9.987 1.00 81.81 98 ILE A C 1
ATOM 752 O O . ILE A 1 98 ? -21.603 7.804 10.418 1.00 81.81 98 ILE A O 1
ATOM 756 N N . THR A 1 99 ? -22.721 5.942 9.851 1.00 83.62 99 THR A N 1
ATOM 757 C CA . THR A 1 99 ? -24.033 6.503 10.213 1.00 83.62 99 THR A CA 1
ATOM 758 C C . THR A 1 99 ? -24.127 6.784 11.708 1.00 83.62 99 THR A C 1
ATOM 760 O O . THR A 1 99 ? -24.581 7.864 12.076 1.00 83.62 99 THR A O 1
ATOM 763 N N . SER A 1 100 ? -23.594 5.901 12.559 1.00 85.12 100 SER A N 1
ATOM 764 C CA . SER A 1 100 ? -23.566 6.115 14.012 1.00 85.12 100 SER A CA 1
ATOM 765 C C . SER A 1 100 ? -22.752 7.355 14.404 1.00 85.12 100 SER A C 1
ATOM 767 O O . SER A 1 100 ? -23.194 8.135 15.245 1.00 85.12 100 SER A O 1
ATOM 769 N N . VAL A 1 101 ? -21.606 7.602 13.751 1.00 86.19 101 VAL A N 1
ATOM 770 C CA . VAL A 1 101 ? -20.806 8.830 13.942 1.00 86.19 101 VAL A CA 1
ATOM 771 C C . VAL A 1 101 ? -21.596 10.073 13.530 1.00 86.19 101 VAL A C 1
ATOM 773 O O . VAL A 1 101 ? -21.619 11.063 14.265 1.00 86.19 101 VAL A O 1
ATOM 776 N N . PHE A 1 102 ? -22.258 10.047 12.369 1.00 88.00 102 PHE A N 1
ATOM 777 C CA . PHE A 1 102 ? -23.070 11.177 11.904 1.00 88.00 102 PHE A CA 1
ATOM 778 C C . PHE A 1 102 ? -24.244 11.469 12.844 1.00 88.00 102 PHE A C 1
ATOM 780 O O . PHE A 1 102 ? -24.523 12.635 13.139 1.00 88.00 102 PHE A O 1
ATOM 787 N N . GLU A 1 103 ? -24.910 10.432 13.342 1.00 87.62 103 GLU A N 1
ATOM 788 C CA . GLU A 1 103 ? -25.996 10.561 14.310 1.00 87.62 103 GLU A CA 1
ATOM 789 C C . GLU A 1 103 ? -25.506 11.085 15.661 1.00 87.62 103 GLU A C 1
ATOM 791 O O . GLU A 1 103 ? -26.140 11.983 16.218 1.00 87.62 103 GLU A O 1
ATOM 796 N N . ALA A 1 104 ? -24.366 10.600 16.161 1.00 86.44 104 ALA A N 1
ATOM 797 C CA . ALA A 1 104 ? -23.736 11.095 17.385 1.00 86.44 104 ALA A CA 1
ATOM 798 C C . ALA A 1 104 ? -23.346 12.581 17.262 1.00 86.44 104 ALA A C 1
ATOM 800 O O . ALA A 1 104 ? -23.639 13.390 18.145 1.00 86.44 104 ALA A O 1
ATOM 801 N N . LEU A 1 105 ? -22.761 12.991 16.128 1.00 88.50 105 LEU A N 1
ATOM 802 C CA . LEU A 1 105 ? -22.455 14.401 15.849 1.00 88.50 105 LEU A CA 1
ATOM 803 C C . LEU A 1 105 ? -23.721 15.263 15.786 1.00 88.50 105 LEU A C 1
ATOM 805 O O . LEU A 1 105 ? -23.738 16.381 16.313 1.00 88.50 105 LEU A O 1
ATOM 809 N N . ARG A 1 106 ? -24.787 14.755 15.158 1.00 88.38 106 ARG A N 1
ATOM 810 C CA . ARG A 1 106 ? -26.076 15.450 15.076 1.00 88.38 106 ARG A CA 1
ATOM 811 C C . ARG A 1 106 ? -26.698 15.628 16.461 1.00 88.38 106 ARG A C 1
ATOM 813 O O . ARG A 1 106 ? -27.114 16.742 16.779 1.00 88.38 106 ARG A O 1
ATOM 820 N N . ARG A 1 107 ? -26.711 14.578 17.287 1.00 85.06 107 ARG A N 1
ATOM 821 C CA . ARG A 1 107 ? -27.209 14.614 18.672 1.00 85.06 107 ARG A CA 1
ATOM 822 C C . ARG A 1 107 ? -26.394 15.570 19.541 1.00 85.06 107 ARG A C 1
ATOM 824 O O . ARG A 1 107 ? -26.981 16.401 20.230 1.00 85.06 107 ARG A O 1
ATOM 831 N N . ARG A 1 108 ? -25.060 15.555 19.427 1.00 83.12 108 ARG A N 1
ATOM 832 C CA . ARG A 1 108 ? -24.173 16.505 20.125 1.00 83.12 108 ARG A CA 1
ATOM 833 C C . ARG A 1 108 ? -24.468 17.956 19.737 1.00 83.12 108 ARG A C 1
ATOM 835 O O . ARG A 1 108 ? -24.567 18.814 20.611 1.00 83.12 108 ARG A O 1
ATOM 842 N N . ARG A 1 109 ? -24.654 18.232 18.441 1.00 84.62 109 ARG A N 1
ATOM 843 C CA . ARG A 1 109 ? -25.003 19.572 17.942 1.00 84.62 109 ARG A CA 1
ATOM 844 C C . ARG A 1 109 ? -26.357 20.047 18.475 1.00 84.62 109 ARG A C 1
ATOM 846 O O . ARG A 1 109 ? -26.445 21.167 18.961 1.00 84.62 109 ARG A O 1
ATOM 853 N N . GLN A 1 110 ? -27.375 19.186 18.433 1.00 79.69 110 GLN A N 1
ATOM 854 C CA . GLN A 1 110 ? -28.716 19.492 18.947 1.00 79.69 110 GLN A CA 1
ATOM 855 C C . GLN A 1 110 ? -28.737 19.678 20.472 1.00 79.69 110 GLN A C 1
ATOM 857 O O . GLN A 1 110 ? -29.462 20.532 20.973 1.00 79.69 110 GLN A O 1
ATOM 862 N N . SER A 1 111 ? -27.926 18.925 21.223 1.00 72.88 111 SER A N 1
ATOM 863 C CA . SER A 1 111 ? -27.799 19.109 22.674 1.00 72.88 111 SER A CA 1
ATOM 864 C C . SER A 1 111 ? -27.197 20.472 23.019 1.00 72.88 111 SER A C 1
ATOM 866 O O . SER A 1 111 ? -27.735 21.175 23.867 1.00 72.88 111 SER A O 1
ATOM 868 N N . HIS A 1 112 ? -26.147 20.883 22.303 1.00 68.94 112 HIS A N 1
ATOM 869 C CA . HIS A 1 112 ? -25.490 22.177 22.508 1.00 68.94 112 HIS A CA 1
ATOM 870 C C . HIS A 1 112 ? -26.395 23.370 22.129 1.00 68.94 112 HIS A C 1
ATOM 872 O O . HIS A 1 112 ? -26.296 24.449 22.714 1.00 68.94 112 HIS A O 1
ATOM 878 N N . GLU A 1 113 ? -27.296 23.182 21.159 1.00 71.19 113 GLU A N 1
ATOM 879 C CA . GLU A 1 113 ? -28.318 24.161 20.746 1.00 71.19 113 GLU A CA 1
ATOM 880 C C . GLU A 1 113 ? -29.479 24.258 21.760 1.00 71.19 113 GLU A C 1
ATOM 882 O O . GLU A 1 113 ? -29.970 25.347 22.060 1.00 71.19 113 GLU A O 1
ATOM 887 N N . ASN A 1 114 ? -29.870 23.138 22.374 1.00 61.50 114 ASN A N 1
ATOM 888 C CA . ASN A 1 114 ? -30.895 23.111 23.422 1.00 61.50 114 ASN A CA 1
ATOM 889 C C . ASN A 1 114 ? -30.382 23.632 24.778 1.00 61.50 114 ASN A C 1
ATOM 891 O O . ASN A 1 114 ? -31.125 24.326 25.468 1.00 61.50 114 ASN A O 1
ATOM 895 N N . GLU A 1 115 ? -29.121 23.377 25.144 1.00 61.94 115 GLU A N 1
ATOM 896 C CA . GLU A 1 115 ? -28.487 23.939 26.355 1.00 61.94 115 GLU A CA 1
ATOM 897 C C . GLU A 1 115 ? -28.327 25.462 26.285 1.00 61.94 115 GLU A C 1
ATOM 899 O O . GLU A 1 115 ? -28.441 26.148 27.299 1.00 61.94 115 GLU A O 1
ATOM 904 N N . THR A 1 116 ? -28.115 26.011 25.086 1.00 59.75 116 THR A N 1
ATOM 905 C CA . THR A 1 116 ? -28.077 27.467 24.874 1.00 59.75 116 THR A CA 1
ATOM 906 C C . THR A 1 116 ? -29.467 28.111 24.872 1.00 59.75 116 THR A C 1
ATOM 908 O O . THR A 1 116 ? -29.570 29.316 25.096 1.00 59.75 116 THR A O 1
ATOM 911 N N . THR A 1 117 ? -30.534 27.325 24.682 1.00 54.53 117 THR A N 1
ATOM 912 C CA . THR A 1 117 ? -31.922 27.812 24.559 1.00 54.53 117 THR A CA 1
ATOM 913 C C . THR A 1 117 ? -32.765 27.589 25.826 1.00 54.53 117 THR A C 1
ATOM 915 O O . THR A 1 117 ? -33.689 28.358 26.088 1.00 54.53 117 THR A O 1
ATOM 918 N N . HIS A 1 118 ? -32.449 26.591 26.658 1.00 53.16 118 HIS A N 1
ATOM 919 C CA . HIS A 1 118 ? -33.230 26.240 27.849 1.00 53.16 118 HIS A CA 1
ATOM 920 C C . HIS A 1 118 ? -32.355 26.078 29.102 1.00 53.16 118 HIS A C 1
ATOM 922 O O . HIS A 1 118 ? -32.011 24.972 29.511 1.00 53.16 118 HIS A O 1
ATOM 928 N N . GLN A 1 119 ? -32.070 27.192 29.785 1.00 44.22 119 GLN A N 1
ATOM 929 C CA . GLN A 1 119 ? -31.775 27.161 31.221 1.00 44.22 119 GLN A CA 1
ATOM 930 C C . GLN A 1 119 ? -33.090 26.943 31.984 1.00 44.22 119 GLN A C 1
ATOM 932 O O . GLN A 1 119 ? -33.886 27.866 32.136 1.00 44.22 119 GLN A O 1
ATOM 937 N N . GLY A 1 120 ? -33.313 25.722 32.468 1.00 48.47 120 GLY A N 1
ATOM 938 C CA . GLY A 1 120 ? -34.333 25.434 33.477 1.00 48.47 120 GLY A CA 1
ATOM 939 C C . GLY A 1 120 ? -35.554 24.678 32.962 1.00 48.47 120 GLY A C 1
ATOM 940 O O . GLY A 1 120 ? -36.604 25.266 32.709 1.00 48.47 120 GLY A O 1
ATOM 941 N N . ARG A 1 121 ? -35.452 23.348 32.906 1.00 49.84 121 ARG A N 1
ATOM 942 C CA . ARG A 1 121 ? -36.594 22.471 33.187 1.00 49.84 121 ARG A CA 1
ATOM 943 C C . ARG A 1 121 ? -36.088 21.106 33.643 1.00 49.84 121 ARG A C 1
ATOM 945 O O . ARG A 1 121 ? -35.388 20.430 32.901 1.00 49.84 121 ARG A O 1
ATOM 952 N N . GLU A 1 122 ? -36.397 20.761 34.888 1.00 52.31 122 GLU A N 1
ATOM 953 C CA . GLU A 1 122 ? -36.114 19.454 35.484 1.00 52.31 122 GLU A CA 1
ATOM 954 C C . GLU A 1 122 ? -37.052 18.419 34.844 1.00 52.31 122 GLU A C 1
ATOM 956 O O . GLU A 1 122 ? -38.270 18.478 35.025 1.00 52.31 122 GLU A O 1
ATOM 961 N N . GLU A 1 123 ? -36.490 17.512 34.043 1.00 53.50 123 GLU A N 1
ATOM 962 C CA . GLU A 1 123 ? -37.189 16.357 33.474 1.00 53.50 123 GLU A CA 1
ATOM 963 C C . GLU A 1 123 ? -36.756 15.061 34.179 1.00 53.50 123 GLU A C 1
ATOM 965 O O . GLU A 1 123 ? -35.658 14.952 34.716 1.00 53.50 123 GLU A O 1
ATOM 970 N N . GLN A 1 124 ? -37.688 14.105 34.215 1.00 53.19 124 GLN A N 1
ATOM 971 C CA . GLN A 1 124 ? -37.703 12.885 35.029 1.00 53.19 124 GLN A CA 1
ATOM 972 C C . GLN A 1 124 ? -36.404 12.052 34.973 1.00 53.19 124 GLN A C 1
ATOM 974 O O . GLN A 1 124 ? -35.940 11.676 33.896 1.00 53.19 124 GLN A O 1
ATOM 979 N N . ASP A 1 125 ? -35.911 11.661 36.158 1.00 58.41 125 ASP A N 1
ATOM 980 C CA . ASP A 1 125 ? -34.630 10.969 36.414 1.00 58.41 125 ASP A CA 1
ATOM 981 C C . ASP A 1 125 ? -34.319 9.764 35.504 1.00 58.41 125 ASP A C 1
ATOM 983 O O . ASP A 1 125 ? -33.163 9.540 35.158 1.00 58.41 125 ASP A O 1
ATOM 987 N N . SER A 1 126 ? -35.322 8.992 35.068 1.00 56.56 126 SER A N 1
ATOM 988 C CA . SER A 1 126 ? -35.102 7.803 34.221 1.00 56.56 126 SER A CA 1
ATOM 989 C C . SER A 1 126 ? -34.745 8.147 32.769 1.00 56.56 126 SER A C 1
ATOM 991 O O . SER A 1 126 ? -33.782 7.611 32.227 1.00 56.56 126 SER A O 1
ATOM 993 N N . ALA A 1 127 ? -35.456 9.098 32.154 1.00 62.22 127 ALA A N 1
ATOM 994 C CA . ALA A 1 127 ? -35.176 9.554 30.791 1.00 62.22 127 ALA A CA 1
ATOM 995 C C . ALA A 1 127 ? -33.877 10.374 30.720 1.00 62.22 127 ALA A C 1
ATOM 997 O O . ALA A 1 127 ? -33.153 10.323 29.723 1.00 62.22 127 ALA A O 1
ATOM 998 N N . GLN A 1 128 ? -33.558 11.096 31.798 1.00 65.06 128 GLN A N 1
ATOM 999 C CA . GLN A 1 128 ? -32.292 11.808 31.958 1.00 65.06 128 GLN A CA 1
ATOM 1000 C C . GLN A 1 128 ? -31.110 10.823 32.011 1.00 65.06 128 GLN A C 1
ATOM 1002 O O . GLN A 1 128 ? -30.080 11.067 31.381 1.00 65.06 128 GLN A O 1
ATOM 1007 N N . GLN A 1 129 ? -31.266 9.698 32.720 1.00 69.44 129 GLN A N 1
ATOM 1008 C CA . GLN A 1 129 ? -30.225 8.682 32.878 1.00 69.44 129 GLN A CA 1
ATOM 1009 C C . GLN A 1 129 ? -29.986 7.872 31.596 1.00 69.44 129 GLN A C 1
ATOM 1011 O O . GLN A 1 129 ? -28.829 7.700 31.208 1.00 69.44 129 GLN A O 1
ATOM 1016 N N . ASP A 1 130 ? -31.043 7.470 30.885 1.00 73.75 130 ASP A N 1
ATOM 1017 C CA . ASP A 1 130 ? -30.918 6.819 29.571 1.00 73.75 130 ASP A CA 1
ATOM 1018 C C . ASP A 1 130 ? -30.266 7.758 28.544 1.00 73.75 130 ASP A C 1
ATOM 1020 O O . ASP A 1 130 ? -29.370 7.365 27.794 1.00 73.75 130 ASP A O 1
ATOM 1024 N N . ARG A 1 131 ? -30.640 9.044 28.553 1.00 75.44 131 ARG A N 1
ATOM 1025 C CA . ARG A 1 131 ? -30.026 10.060 27.689 1.00 75.44 131 ARG A CA 1
ATOM 1026 C C . ARG A 1 131 ? -28.554 10.306 28.033 1.00 75.44 131 ARG A C 1
ATOM 1028 O O . ARG A 1 131 ? -27.748 10.475 27.120 1.00 75.44 131 ARG A O 1
ATOM 1035 N N . ALA A 1 132 ? -28.193 10.311 29.315 1.00 77.12 132 ALA A N 1
ATOM 1036 C CA . ALA A 1 132 ? -26.807 10.442 29.760 1.00 77.12 132 ALA A CA 1
ATOM 1037 C C . ALA A 1 132 ? -25.961 9.224 29.359 1.00 77.12 132 ALA A C 1
ATOM 1039 O O . ALA A 1 132 ? -24.830 9.396 28.904 1.00 77.12 132 ALA A O 1
ATOM 1040 N N . ALA A 1 133 ? -26.516 8.011 29.453 1.00 81.31 133 ALA A N 1
ATOM 1041 C CA . ALA A 1 133 ? -25.856 6.793 28.989 1.00 81.31 133 ALA A CA 1
ATOM 1042 C C . ALA A 1 133 ? -25.591 6.849 27.473 1.00 81.31 133 ALA A C 1
ATOM 1044 O O . ALA A 1 133 ? -24.453 6.662 27.043 1.00 81.31 133 ALA A O 1
ATOM 1045 N N . ILE A 1 134 ? -26.598 7.226 26.679 1.00 81.44 134 ILE A N 1
ATOM 1046 C CA . ILE A 1 134 ? -26.485 7.381 25.221 1.00 81.44 134 ILE A CA 1
ATOM 1047 C C . ILE A 1 134 ? -25.430 8.436 24.839 1.00 81.44 134 ILE A C 1
ATOM 1049 O O . ILE A 1 134 ? -24.625 8.218 23.934 1.00 81.44 134 ILE A O 1
ATOM 1053 N N . LEU A 1 135 ? -25.402 9.578 25.534 1.00 82.00 135 LEU A N 1
ATOM 1054 C CA . LEU A 1 135 ? -24.398 10.624 25.307 1.00 82.00 135 LEU A CA 1
ATOM 1055 C C . LEU A 1 135 ? -22.986 10.168 25.697 1.00 82.00 135 LEU A C 1
ATOM 1057 O O . LEU A 1 135 ? -22.026 10.548 25.029 1.00 82.00 135 LEU A O 1
ATOM 1061 N N . SER A 1 136 ? -22.852 9.341 26.740 1.00 84.06 136 SER A N 1
ATOM 1062 C CA . SER A 1 136 ? -21.559 8.770 27.135 1.00 84.06 136 SER A CA 1
ATOM 1063 C C . SER A 1 136 ? -21.015 7.796 26.082 1.00 84.06 136 SER A C 1
ATOM 1065 O O . SER A 1 136 ? -19.820 7.809 25.781 1.00 84.06 136 SER A O 1
ATOM 1067 N N . GLU A 1 137 ? -21.894 7.007 25.460 1.00 84.94 137 GLU A N 1
ATOM 1068 C CA . GLU A 1 137 ? -21.542 6.077 24.386 1.00 84.94 137 GLU A CA 1
ATOM 1069 C C . GLU A 1 137 ? -21.185 6.819 23.088 1.00 84.94 137 GLU A C 1
ATOM 1071 O O . GLU A 1 137 ? -20.167 6.515 22.461 1.00 84.94 137 GLU A O 1
ATOM 1076 N N . ASP A 1 138 ? -21.940 7.868 22.741 1.00 87.19 138 ASP A N 1
ATOM 1077 C CA . ASP A 1 138 ? -21.603 8.783 21.645 1.00 87.19 138 ASP A CA 1
ATOM 1078 C C . ASP A 1 138 ? -20.249 9.465 21.871 1.00 87.19 138 ASP A C 1
ATOM 1080 O O . ASP A 1 138 ? -19.452 9.592 20.942 1.00 87.19 138 ASP A O 1
ATOM 1084 N N . GLU A 1 139 ? -19.964 9.928 23.090 1.00 86.56 139 GLU A N 1
ATOM 1085 C CA . GLU A 1 139 ? -18.697 10.589 23.401 1.00 86.56 139 GLU A CA 1
ATOM 1086 C C . GLU A 1 139 ? -17.516 9.624 23.288 1.00 86.56 139 GLU A C 1
ATOM 1088 O O . GLU A 1 139 ? -16.493 9.981 22.689 1.00 86.56 139 GLU A O 1
ATOM 1093 N N . LYS A 1 140 ? -17.682 8.381 23.757 1.00 87.62 140 LYS A N 1
ATOM 1094 C CA . LYS A 1 140 ? -16.705 7.311 23.543 1.00 87.62 140 LYS A CA 1
ATOM 1095 C C . LYS A 1 140 ? -16.471 7.080 22.047 1.00 87.62 140 LYS A C 1
ATOM 1097 O O . LYS A 1 140 ? -15.330 7.199 21.596 1.00 87.62 140 LYS A O 1
ATOM 1102 N N . LEU A 1 141 ? -17.527 6.874 21.263 1.00 86.88 141 LEU A N 1
ATOM 1103 C CA . LEU A 1 141 ? -17.446 6.646 19.816 1.00 86.88 141 LEU A CA 1
ATOM 1104 C C . LEU A 1 141 ? -16.788 7.820 19.071 1.00 86.88 141 LEU A C 1
ATOM 1106 O O . LEU A 1 141 ? -15.936 7.620 18.201 1.00 86.88 141 LEU A O 1
ATOM 1110 N N . LEU A 1 142 ? -17.123 9.064 19.422 1.00 88.06 142 LEU A N 1
ATOM 1111 C CA . LEU A 1 142 ? -16.508 10.256 18.830 1.00 88.06 142 LEU A CA 1
ATOM 1112 C C . LEU A 1 142 ? -15.031 10.392 19.217 1.00 88.06 142 LEU A C 1
ATOM 1114 O O . LEU A 1 142 ? -14.217 10.827 18.396 1.00 88.06 142 LEU A O 1
ATOM 1118 N N . SER A 1 143 ? -14.667 10.016 20.445 1.00 87.38 143 SER A N 1
ATOM 1119 C CA . SER A 1 143 ? -13.275 10.016 20.900 1.00 87.38 143 SER A CA 1
ATOM 1120 C C . SER A 1 143 ? -12.430 8.977 20.151 1.00 87.38 143 SER A C 1
ATOM 1122 O O . SER A 1 143 ? -11.345 9.318 19.670 1.00 87.38 143 SER A O 1
ATOM 1124 N N . GLU A 1 144 ? -12.965 7.769 19.940 1.00 85.88 144 GLU A N 1
ATOM 1125 C CA . GLU A 1 144 ? -12.351 6.701 19.141 1.00 85.88 144 GLU A CA 1
ATOM 1126 C C . GLU A 1 144 ? -12.210 7.124 17.676 1.00 85.88 144 GLU A C 1
ATOM 1128 O O . GLU A 1 144 ? -11.130 7.011 17.097 1.00 85.88 144 GLU A O 1
ATOM 1133 N N . THR A 1 145 ? -13.254 7.731 17.103 1.00 86.00 145 THR A N 1
ATOM 1134 C CA . THR A 1 145 ? -13.230 8.282 15.737 1.00 86.00 145 THR A CA 1
ATOM 1135 C C . THR A 1 145 ? -12.142 9.342 15.580 1.00 86.00 145 THR A C 1
ATOM 1137 O O . THR A 1 145 ? -11.388 9.356 14.604 1.00 86.00 145 THR A O 1
ATOM 1140 N N . LYS A 1 146 ? -12.016 10.244 16.558 1.00 85.62 146 LYS A N 1
ATOM 1141 C CA . LYS A 1 146 ? -10.982 11.284 16.560 1.00 85.62 146 LYS A CA 1
ATOM 1142 C C . LYS A 1 146 ? -9.581 10.686 16.693 1.00 85.62 146 LYS A C 1
ATOM 1144 O O . LYS A 1 146 ? -8.651 11.195 16.065 1.00 85.62 146 LYS A O 1
ATOM 1149 N N . ALA A 1 147 ? -9.418 9.636 17.495 1.00 82.75 147 ALA A N 1
ATOM 1150 C CA . ALA A 1 147 ? -8.161 8.906 17.610 1.00 82.75 147 ALA A CA 1
ATOM 1151 C C . ALA A 1 147 ? -7.803 8.204 16.289 1.00 82.75 147 ALA A C 1
ATOM 1153 O O . ALA A 1 147 ? -6.678 8.368 15.817 1.00 82.75 147 ALA A O 1
ATOM 1154 N N . ALA A 1 148 ? -8.766 7.545 15.638 1.00 81.88 148 ALA A N 1
ATOM 1155 C CA . ALA A 1 148 ? -8.596 6.914 14.330 1.00 81.88 148 ALA A CA 1
ATOM 1156 C C . ALA A 1 148 ? -8.183 7.925 13.249 1.00 81.88 148 ALA A C 1
ATOM 1158 O O . ALA A 1 148 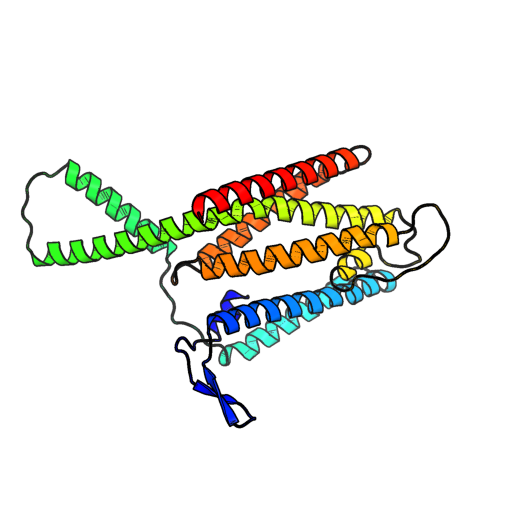? -7.210 7.707 12.529 1.00 81.88 148 ALA A O 1
ATOM 1159 N N . LEU A 1 149 ? -8.853 9.080 13.175 1.00 82.88 149 LEU A N 1
ATOM 1160 C CA . LEU A 1 149 ? -8.497 10.150 12.233 1.00 82.88 149 LEU A CA 1
ATOM 1161 C C . LEU A 1 149 ? -7.099 10.720 12.504 1.00 82.88 149 LEU A C 1
ATOM 1163 O O . LEU A 1 149 ? -6.350 10.999 11.570 1.00 82.88 149 LEU A O 1
ATOM 1167 N N . LYS A 1 150 ? -6.712 10.864 13.778 1.00 81.62 150 LYS A N 1
ATOM 1168 C CA . LYS A 1 150 ? -5.341 11.252 14.140 1.00 81.62 150 LYS A CA 1
ATOM 1169 C C . LYS A 1 150 ? -4.320 10.179 13.766 1.00 81.62 150 LYS A C 1
ATOM 1171 O O . LYS A 1 150 ? -3.217 10.541 13.365 1.00 81.62 150 LYS A O 1
ATOM 1176 N N . ALA A 1 151 ? -4.664 8.899 13.889 1.00 78.88 151 ALA A N 1
ATOM 1177 C CA . ALA A 1 151 ? -3.815 7.798 13.448 1.00 78.88 151 ALA A CA 1
ATOM 1178 C C . ALA A 1 151 ? -3.645 7.805 11.920 1.00 78.88 151 ALA A C 1
ATOM 1180 O O . ALA A 1 151 ? -2.541 7.586 11.435 1.00 78.88 151 ALA A O 1
ATOM 1181 N N . CYS A 1 152 ? -4.680 8.190 11.166 1.00 81.31 152 CYS A N 1
ATOM 1182 C CA . CYS A 1 152 ? -4.593 8.338 9.710 1.00 81.31 152 CYS A CA 1
ATOM 1183 C C . CYS A 1 152 ? -3.594 9.418 9.264 1.00 81.31 152 CYS A C 1
ATOM 1185 O O . CYS A 1 152 ? -3.121 9.378 8.132 1.00 81.31 152 CYS A O 1
ATOM 1187 N N . LEU A 1 153 ? -3.208 10.355 10.141 1.00 79.62 153 LEU A N 1
ATOM 1188 C CA . LEU A 1 153 ? -2.132 11.305 9.835 1.00 79.62 153 LEU A CA 1
ATOM 1189 C C . LEU A 1 153 ? -0.777 10.611 9.642 1.00 79.62 153 LEU A C 1
ATOM 1191 O O . LEU A 1 153 ? 0.089 11.173 8.981 1.00 79.62 153 LEU A O 1
ATOM 1195 N N . LEU A 1 154 ? -0.581 9.399 10.175 1.00 78.19 154 LEU A N 1
ATOM 1196 C CA . LEU A 1 154 ? 0.614 8.606 9.875 1.00 78.19 154 LEU A CA 1
ATOM 1197 C C . LEU A 1 154 ? 0.648 8.125 8.417 1.00 78.19 154 LEU A C 1
ATOM 1199 O O . LEU A 1 154 ? 1.710 7.733 7.950 1.00 78.19 154 LEU A O 1
ATOM 1203 N N . PHE A 1 155 ? -0.468 8.200 7.681 1.00 81.81 155 PHE A N 1
ATOM 1204 C CA . PHE A 1 155 ? -0.533 7.825 6.267 1.00 81.81 155 PHE A CA 1
ATOM 1205 C C . PHE A 1 155 ? -0.229 8.983 5.310 1.00 81.81 155 PHE A C 1
ATOM 1207 O O . PHE A 1 155 ? -0.088 8.755 4.116 1.00 81.81 155 PHE A O 1
ATOM 1214 N N . LEU A 1 156 ? -0.074 10.218 5.802 1.00 83.25 156 LEU A N 1
ATOM 1215 C CA . LEU A 1 156 ? 0.288 11.383 4.977 1.00 83.25 156 LEU A CA 1
ATOM 1216 C C . LEU A 1 156 ? 1.546 11.205 4.100 1.00 83.25 156 LEU A C 1
ATOM 1218 O O . LEU A 1 156 ? 1.574 11.800 3.025 1.00 83.25 156 LEU A O 1
ATOM 1222 N N . PRO A 1 157 ? 2.565 10.417 4.495 1.00 85.38 157 PRO A N 1
ATOM 1223 C CA . PRO A 1 157 ? 3.706 10.117 3.629 1.00 85.38 157 PRO A CA 1
ATOM 1224 C C . PRO A 1 157 ? 3.402 9.162 2.468 1.00 85.38 157 PRO A C 1
ATOM 1226 O O . PRO A 1 157 ? 4.087 9.203 1.447 1.00 85.38 157 PRO A O 1
ATOM 1229 N N . PHE A 1 158 ? 2.386 8.302 2.603 1.00 85.69 158 PHE A N 1
ATOM 1230 C CA . PHE A 1 158 ? 2.108 7.230 1.641 1.00 85.69 158 PHE A CA 1
ATOM 1231 C C . PHE A 1 158 ? 1.777 7.708 0.223 1.00 85.69 158 PHE A C 1
ATOM 1233 O O . PHE A 1 158 ? 2.256 7.070 -0.710 1.00 85.69 158 PHE A O 1
ATOM 1240 N N . PRO A 1 159 ? 1.035 8.810 -0.002 1.00 89.88 159 PRO A N 1
ATOM 1241 C CA . PRO A 1 159 ? 0.831 9.337 -1.347 1.00 89.88 159 PRO A CA 1
ATOM 1242 C C . PRO A 1 159 ? 2.138 9.698 -2.059 1.00 89.88 159 PRO A C 1
ATOM 12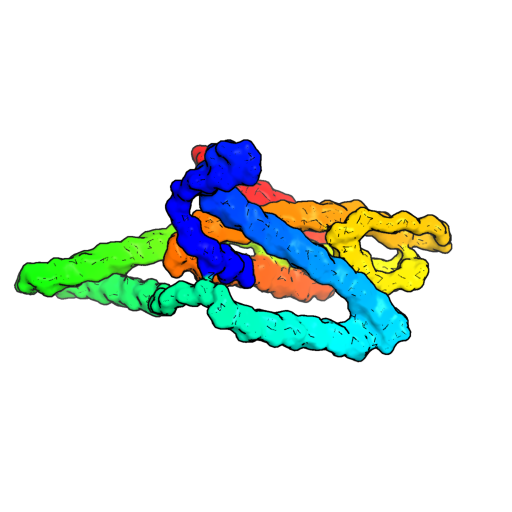44 O O . PRO A 1 159 ? 2.270 9.431 -3.246 1.00 89.88 159 PRO A O 1
ATOM 1247 N N . ALA A 1 160 ? 3.111 10.285 -1.350 1.00 89.00 160 ALA A N 1
ATOM 1248 C CA . ALA A 1 160 ? 4.405 10.642 -1.937 1.00 89.00 160 ALA A CA 1
ATOM 1249 C C . ALA A 1 160 ? 5.245 9.395 -2.254 1.00 89.00 160 ALA A C 1
ATOM 1251 O O . ALA A 1 160 ? 5.929 9.354 -3.274 1.00 89.00 160 ALA A O 1
ATOM 1252 N N . LEU A 1 161 ? 5.158 8.371 -1.401 1.00 87.44 161 LEU A N 1
ATOM 1253 C CA . LEU A 1 161 ? 5.778 7.074 -1.651 1.00 87.44 161 LEU A CA 1
ATOM 1254 C C . LEU A 1 161 ? 5.157 6.378 -2.871 1.00 87.44 161 LEU A C 1
ATOM 1256 O O . LEU A 1 161 ? 5.895 5.944 -3.746 1.00 87.44 161 LEU A O 1
ATOM 1260 N N . MET A 1 162 ? 3.825 6.322 -2.958 1.00 87.00 162 MET A N 1
ATOM 1261 C CA . MET A 1 162 ? 3.116 5.714 -4.091 1.00 87.00 162 MET A CA 1
ATOM 1262 C C . MET A 1 162 ? 3.389 6.459 -5.395 1.00 87.00 162 MET A C 1
ATOM 1264 O O . MET A 1 162 ? 3.725 5.830 -6.386 1.00 87.00 162 MET A O 1
ATOM 1268 N N . LEU A 1 163 ? 3.388 7.796 -5.367 1.00 88.94 163 LEU A N 1
ATOM 1269 C CA . LEU A 1 163 ? 3.830 8.615 -6.497 1.00 88.94 163 LEU A CA 1
ATOM 1270 C C . LEU A 1 163 ? 5.232 8.213 -6.987 1.00 88.94 163 LEU A C 1
ATOM 1272 O O . LEU A 1 163 ? 5.463 8.119 -8.190 1.00 88.94 163 LEU A O 1
ATOM 1276 N N . CYS A 1 164 ? 6.175 8.012 -6.062 1.00 87.75 164 CYS A N 1
ATOM 1277 C CA . CYS A 1 164 ? 7.539 7.616 -6.400 1.00 87.75 164 CYS A CA 1
ATOM 1278 C C . CYS A 1 164 ? 7.569 6.235 -7.064 1.00 87.75 164 CYS A C 1
ATOM 1280 O O . CYS A 1 164 ? 8.196 6.086 -8.109 1.00 87.75 164 CYS A O 1
ATOM 1282 N N . ILE A 1 165 ? 6.860 5.262 -6.483 1.00 84.38 165 ILE A N 1
ATOM 1283 C CA . ILE A 1 165 ? 6.740 3.900 -7.020 1.00 84.38 165 ILE A CA 1
ATOM 1284 C C . ILE A 1 165 ? 6.148 3.945 -8.434 1.00 84.38 165 ILE A C 1
ATOM 1286 O O . ILE A 1 165 ? 6.794 3.487 -9.370 1.00 84.38 165 ILE A O 1
ATOM 1290 N N . ASP A 1 166 ? 5.002 4.602 -8.620 1.00 82.69 166 ASP A N 1
ATOM 1291 C CA . ASP A 1 166 ? 4.287 4.636 -9.902 1.00 82.69 166 ASP A CA 1
ATOM 1292 C C . ASP A 1 166 ? 5.097 5.312 -11.024 1.00 82.69 166 ASP A C 1
ATOM 1294 O O . ASP A 1 166 ? 5.108 4.847 -12.170 1.00 82.69 166 ASP A O 1
ATOM 1298 N N . ILE A 1 167 ? 5.794 6.415 -10.717 1.00 82.12 167 ILE A N 1
ATOM 1299 C CA . ILE A 1 167 ? 6.646 7.107 -11.697 1.00 82.12 167 ILE A CA 1
ATOM 1300 C C . ILE A 1 167 ? 7.904 6.295 -12.010 1.00 82.12 167 ILE A C 1
ATOM 1302 O O . ILE A 1 167 ? 8.324 6.261 -13.167 1.00 82.12 167 ILE A O 1
ATOM 1306 N N . MET A 1 168 ? 8.504 5.633 -11.018 1.00 80.50 168 MET A N 1
ATOM 1307 C CA . MET A 1 168 ? 9.637 4.744 -11.277 1.00 80.50 168 MET A CA 1
ATOM 1308 C C . MET A 1 168 ? 9.215 3.537 -12.109 1.00 80.50 168 MET A C 1
ATOM 1310 O O . MET A 1 168 ? 9.883 3.245 -13.093 1.00 80.50 168 MET A O 1
ATOM 1314 N N . ASP A 1 169 ? 8.102 2.883 -11.790 1.00 77.25 169 ASP A N 1
ATOM 1315 C CA . ASP A 1 169 ? 7.634 1.705 -12.523 1.00 77.25 169 ASP A CA 1
ATOM 1316 C C . ASP A 1 169 ? 7.338 2.036 -13.987 1.00 77.25 169 ASP A C 1
ATOM 1318 O O . ASP A 1 169 ? 7.920 1.451 -14.905 1.00 77.25 169 ASP A O 1
ATOM 1322 N N . SER A 1 170 ? 6.480 3.030 -14.223 1.00 76.25 170 SER A N 1
ATOM 1323 C CA . SER A 1 170 ? 6.116 3.438 -15.583 1.00 76.25 170 SER A CA 1
ATOM 1324 C C . SER A 1 170 ? 7.309 4.005 -16.361 1.00 76.25 170 SER A C 1
ATOM 1326 O O . SER A 1 170 ? 7.486 3.701 -17.545 1.00 76.25 170 SER A O 1
ATOM 1328 N N . GLY A 1 171 ? 8.163 4.785 -15.697 1.00 75.50 171 GLY A N 1
ATOM 1329 C CA . GLY A 1 171 ? 9.342 5.395 -16.297 1.00 75.50 171 GLY A CA 1
ATOM 1330 C C . GLY A 1 171 ? 10.437 4.389 -16.650 1.00 75.50 171 GLY A C 1
ATOM 1331 O O . GLY A 1 171 ? 11.014 4.478 -17.735 1.00 75.50 171 GLY A O 1
ATOM 1332 N N . LEU A 1 172 ? 10.713 3.408 -15.786 1.00 74.50 172 LEU A N 1
ATOM 1333 C CA . LEU A 1 172 ? 11.722 2.375 -16.038 1.00 74.50 172 LEU A CA 1
ATOM 1334 C C . LEU A 1 172 ? 11.274 1.403 -17.138 1.00 74.50 172 LEU A C 1
ATOM 1336 O O . LEU A 1 172 ? 12.090 1.040 -17.990 1.00 74.50 172 LEU A O 1
ATOM 1340 N N . VAL A 1 173 ? 9.984 1.044 -17.188 1.00 74.31 173 VAL A N 1
ATOM 1341 C CA . VAL A 1 173 ? 9.405 0.249 -18.289 1.00 74.31 173 VAL A CA 1
ATOM 1342 C C . VAL A 1 173 ? 9.487 1.006 -19.618 1.00 74.31 173 VAL A C 1
ATOM 1344 O O . VAL A 1 173 ? 9.922 0.443 -20.628 1.00 74.31 173 VAL A O 1
ATOM 1347 N N . ALA A 1 174 ? 9.144 2.298 -19.632 1.00 72.44 174 ALA A N 1
ATOM 1348 C CA . ALA A 1 174 ? 9.272 3.129 -20.829 1.00 72.44 174 ALA A CA 1
ATOM 1349 C C . ALA A 1 174 ? 10.738 3.241 -21.294 1.00 72.44 174 ALA A C 1
ATOM 1351 O O . ALA A 1 174 ? 11.028 3.085 -22.483 1.00 72.44 174 ALA A O 1
ATOM 1352 N N . GLN A 1 175 ? 11.679 3.430 -20.361 1.00 69.31 175 GLN A N 1
ATOM 1353 C CA . GLN A 1 175 ? 13.116 3.457 -20.657 1.00 69.31 175 GLN A CA 1
ATOM 1354 C C . GLN A 1 175 ? 13.613 2.115 -21.201 1.00 69.31 175 GLN A C 1
ATOM 1356 O O . GLN A 1 175 ? 14.360 2.106 -22.180 1.00 69.31 175 GLN A O 1
ATOM 1361 N N . ALA A 1 176 ? 13.166 0.989 -20.635 1.00 69.12 176 ALA A N 1
ATOM 1362 C CA . ALA A 1 176 ? 13.514 -0.352 -21.103 1.00 69.12 176 ALA A CA 1
ATOM 1363 C C . ALA A 1 176 ? 13.182 -0.561 -22.591 1.00 69.12 176 ALA A C 1
ATOM 1365 O O . ALA A 1 176 ? 13.965 -1.195 -23.297 1.00 69.12 176 ALA A O 1
ATOM 1366 N N . GLY A 1 177 ? 12.103 0.050 -23.099 1.00 66.25 177 GLY A N 1
ATOM 1367 C CA . GLY A 1 177 ? 11.739 -0.000 -24.521 1.00 66.25 177 GLY A CA 1
ATOM 1368 C C . GLY A 1 177 ? 12.723 0.679 -25.476 1.00 66.25 177 GLY A C 1
ATOM 1369 O O . GLY A 1 177 ? 12.746 0.354 -26.662 1.00 66.25 177 GLY A O 1
ATOM 1370 N N . SER A 1 178 ? 13.559 1.583 -24.966 1.00 64.56 178 SER A N 1
ATOM 1371 C CA . SER A 1 178 ? 14.642 2.233 -25.718 1.00 64.56 178 SER A CA 1
ATOM 1372 C C . SER A 1 178 ? 16.006 1.546 -25.539 1.00 64.56 178 SER A C 1
ATOM 1374 O O . SER A 1 178 ? 16.972 1.894 -26.219 1.00 64.56 178 SER A O 1
ATOM 1376 N N . MET A 1 179 ? 16.095 0.561 -24.638 1.00 65.94 179 MET A N 1
ATOM 1377 C CA . MET A 1 179 ? 17.323 -0.163 -24.308 1.00 65.94 179 MET A CA 1
ATOM 1378 C C . MET A 1 179 ? 17.439 -1.471 -25.091 1.00 65.94 179 MET A C 1
ATOM 1380 O O . MET A 1 179 ? 16.482 -1.990 -25.662 1.00 65.94 179 MET A O 1
ATOM 1384 N N . GLN A 1 180 ? 18.635 -2.061 -25.094 1.00 63.34 180 GLN A N 1
ATOM 1385 C CA . GLN A 1 180 ? 18.822 -3.385 -25.678 1.00 63.34 180 GLN A CA 1
ATOM 1386 C C . GLN A 1 180 ? 18.260 -4.475 -24.756 1.00 63.34 180 GLN A C 1
ATOM 1388 O O . GLN A 1 180 ? 18.929 -4.952 -23.838 1.00 63.34 180 GLN A O 1
ATOM 1393 N N . THR A 1 181 ? 17.033 -4.909 -25.038 1.00 59.69 181 THR A N 1
ATOM 1394 C CA . THR A 1 181 ? 16.311 -5.923 -24.251 1.00 59.69 181 THR A CA 1
ATOM 1395 C C . THR A 1 181 ? 16.695 -7.362 -24.604 1.00 59.69 181 THR A C 1
ATOM 1397 O O . THR A 1 181 ? 16.275 -8.293 -23.927 1.00 59.69 181 THR A O 1
ATOM 1400 N N . HIS A 1 182 ? 17.490 -7.578 -25.661 1.00 62.09 182 HIS A N 1
ATOM 1401 C CA . HIS A 1 182 ? 17.953 -8.904 -26.107 1.00 62.09 182 HIS A CA 1
ATOM 1402 C C . HIS A 1 182 ? 16.812 -9.918 -26.333 1.00 62.09 182 HIS A C 1
ATOM 1404 O O . HIS A 1 182 ? 16.966 -11.123 -26.137 1.00 62.09 182 HIS A O 1
ATOM 1410 N N . GLY A 1 183 ? 15.650 -9.422 -26.767 1.00 60.91 183 GLY A N 1
ATOM 1411 C CA . GLY A 1 183 ? 14.459 -10.236 -26.992 1.00 60.91 183 GLY A CA 1
ATOM 1412 C C . GLY A 1 183 ? 13.626 -10.479 -25.734 1.00 60.91 183 GLY A C 1
ATOM 1413 O O . GLY A 1 183 ? 12.721 -11.308 -25.775 1.00 60.91 183 GLY A O 1
ATOM 1414 N N . LEU A 1 184 ? 13.884 -9.795 -24.626 1.00 66.69 184 LEU A N 1
ATOM 1415 C CA . LEU A 1 184 ? 12.980 -9.781 -23.480 1.00 66.69 184 LEU A CA 1
ATOM 1416 C C . LEU A 1 184 ? 11.870 -8.725 -23.669 1.00 66.69 184 LEU A C 1
ATOM 1418 O O . LEU A 1 184 ? 12.139 -7.675 -24.255 1.00 66.69 184 LEU A O 1
ATOM 1422 N N . PRO A 1 185 ? 10.626 -8.989 -23.218 1.00 64.94 185 PRO A N 1
ATOM 1423 C CA . PRO A 1 185 ? 9.589 -7.958 -23.135 1.00 64.94 185 PRO A CA 1
ATOM 1424 C C . PRO A 1 185 ? 10.009 -6.843 -22.167 1.00 64.94 185 PRO A C 1
ATOM 1426 O O . PRO A 1 185 ? 10.639 -7.132 -21.152 1.00 64.94 185 PRO A O 1
ATOM 1429 N N . ASN A 1 186 ? 9.624 -5.594 -22.432 1.00 67.38 186 ASN A N 1
ATOM 1430 C CA . ASN A 1 186 ? 9.975 -4.452 -21.571 1.00 67.38 186 ASN A CA 1
ATOM 1431 C C . ASN A 1 186 ? 9.395 -4.611 -20.156 1.00 67.38 186 ASN A C 1
ATOM 1433 O O . ASN A 1 186 ? 10.069 -4.337 -19.165 1.00 67.38 186 ASN A O 1
ATOM 1437 N N . ASP A 1 187 ? 8.185 -5.164 -20.069 1.00 69.25 187 ASP A N 1
ATOM 1438 C CA . ASP A 1 187 ? 7.448 -5.391 -18.824 1.00 69.25 187 ASP A CA 1
ATOM 1439 C C . ASP A 1 187 ? 8.001 -6.553 -17.984 1.00 69.25 187 ASP A C 1
ATOM 1441 O O . ASP A 1 187 ? 7.578 -6.762 -16.842 1.00 69.25 187 ASP A O 1
ATOM 1445 N N . ILE A 1 188 ? 8.959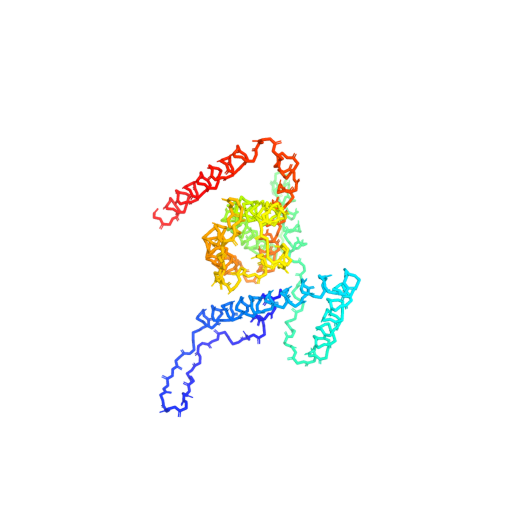 -7.331 -18.510 1.00 68.88 188 ILE A N 1
ATOM 1446 C CA . ILE A 1 188 ? 9.592 -8.384 -17.711 1.00 68.88 188 ILE A CA 1
ATOM 1447 C C . ILE A 1 188 ? 10.358 -7.777 -16.535 1.00 68.88 188 ILE A C 1
ATOM 1449 O O . ILE A 1 188 ? 10.387 -8.378 -15.470 1.00 68.88 188 ILE A O 1
ATOM 1453 N N . MET A 1 189 ? 10.940 -6.584 -16.706 1.00 65.06 189 MET A N 1
ATOM 1454 C CA . MET A 1 189 ? 11.777 -5.957 -15.681 1.00 65.06 189 MET A CA 1
ATOM 1455 C C . MET A 1 189 ? 10.960 -5.576 -14.443 1.00 65.06 189 MET A C 1
ATOM 1457 O O . MET A 1 189 ? 11.414 -5.805 -13.327 1.00 65.06 189 MET A O 1
ATOM 1461 N N . TYR A 1 190 ? 9.720 -5.122 -14.639 1.00 63.44 190 TYR A N 1
ATOM 1462 C CA . TYR A 1 190 ? 8.759 -4.898 -13.558 1.00 63.44 190 TYR A CA 1
ATOM 1463 C C . TYR A 1 190 ? 8.369 -6.204 -12.852 1.00 63.44 190 TYR A C 1
ATOM 1465 O O . TYR A 1 190 ? 8.406 -6.301 -11.630 1.00 63.44 190 TYR A O 1
ATOM 1473 N N . ASN A 1 191 ? 8.059 -7.259 -13.610 1.00 64.94 191 ASN A N 1
ATOM 1474 C CA . ASN A 1 191 ? 7.669 -8.549 -13.023 1.00 64.94 191 ASN A CA 1
ATOM 1475 C C . ASN A 1 191 ? 8.838 -9.302 -12.360 1.00 64.94 191 ASN A C 1
ATOM 1477 O O . ASN A 1 191 ? 8.630 -10.331 -11.717 1.00 64.94 191 ASN A O 1
ATOM 1481 N N . LEU A 1 192 ? 10.060 -8.781 -12.500 1.00 62.62 192 LEU A N 1
ATOM 1482 C CA . LEU A 1 192 ? 11.253 -9.196 -11.770 1.00 62.62 192 LEU A CA 1
ATOM 1483 C C . LEU A 1 192 ? 11.448 -8.414 -10.459 1.00 62.62 192 LEU A C 1
ATOM 1485 O O . LEU A 1 192 ? 12.382 -8.734 -9.733 1.00 62.62 192 LEU A O 1
ATOM 1489 N N . ASN A 1 193 ? 10.566 -7.470 -10.095 1.00 58.34 193 ASN A N 1
ATOM 1490 C CA . ASN A 1 193 ? 10.550 -6.828 -8.768 1.00 58.34 193 ASN A CA 1
ATOM 1491 C C . ASN A 1 193 ? 10.706 -7.862 -7.617 1.00 58.34 193 ASN A C 1
ATOM 1493 O O . ASN A 1 193 ? 11.523 -7.648 -6.721 1.00 58.34 193 ASN A O 1
ATOM 1497 N N . PRO A 1 194 ? 10.080 -9.063 -7.673 1.00 50.38 194 PRO A N 1
ATOM 1498 C CA . PRO A 1 194 ? 10.291 -10.103 -6.661 1.00 50.38 194 PRO A CA 1
ATOM 1499 C C . PRO A 1 194 ? 11.494 -11.039 -6.926 1.00 50.38 194 PRO A C 1
ATOM 1501 O O . PRO A 1 194 ? 11.881 -11.794 -6.034 1.00 50.38 194 PRO A O 1
ATOM 1504 N N . ILE A 1 195 ? 12.099 -11.021 -8.122 1.00 53.62 195 ILE A N 1
ATOM 1505 C CA . ILE A 1 195 ? 13.310 -11.783 -8.490 1.00 53.62 195 ILE A CA 1
ATOM 1506 C C . ILE A 1 195 ? 14.382 -10.794 -8.953 1.00 53.62 195 ILE A C 1
ATOM 1508 O O . ILE A 1 195 ? 14.622 -10.582 -10.141 1.00 53.62 195 ILE A O 1
ATOM 1512 N N . ALA A 1 196 ? 15.069 -10.186 -7.997 1.00 50.72 196 ALA A N 1
ATOM 1513 C CA . ALA A 1 196 ? 16.269 -9.430 -8.296 1.00 50.72 196 ALA A CA 1
ATOM 1514 C C . ALA A 1 196 ? 17.318 -10.333 -8.990 1.00 50.72 196 ALA A C 1
ATOM 1516 O O . ALA A 1 196 ? 17.862 -11.232 -8.349 1.00 50.72 196 ALA A O 1
ATOM 1517 N N . CYS A 1 197 ? 17.644 -10.012 -10.255 1.00 41.44 197 CYS A N 1
ATOM 1518 C CA . CYS A 1 197 ? 18.816 -10.400 -11.079 1.00 41.44 197 CYS A CA 1
ATOM 1519 C C . CYS A 1 197 ? 18.602 -11.404 -12.236 1.00 41.44 197 CYS A C 1
ATOM 1521 O O . CYS A 1 197 ? 18.320 -12.576 -12.006 1.00 41.44 197 CYS A O 1
ATOM 1523 N N . LEU A 1 198 ? 18.999 -10.990 -13.454 1.00 40.12 198 LEU A N 1
ATOM 1524 C CA . LEU A 1 198 ? 19.727 -11.817 -14.438 1.00 40.12 198 LEU A CA 1
ATOM 1525 C C . LEU A 1 198 ? 20.744 -10.945 -15.221 1.00 40.12 198 LEU A C 1
ATOM 1527 O O . LEU A 1 198 ? 20.371 -9.870 -15.689 1.00 40.12 198 LEU A O 1
ATOM 1531 N N . PRO A 1 199 ? 22.015 -11.370 -15.392 1.00 43.03 199 PRO A N 1
ATOM 1532 C CA . PRO A 1 199 ? 23.020 -10.636 -16.166 1.00 43.03 199 PRO A CA 1
ATOM 1533 C C . PRO A 1 199 ? 23.080 -11.091 -17.638 1.00 43.03 199 PRO A C 1
ATOM 1535 O O . PRO A 1 199 ? 22.969 -12.278 -17.936 1.00 43.03 199 PRO A O 1
ATOM 1538 N N . GLY A 1 200 ? 23.356 -10.162 -18.559 1.00 37.59 200 GLY A N 1
ATOM 1539 C CA . GLY A 1 200 ? 23.674 -10.454 -19.966 1.00 37.59 200 GLY A CA 1
ATOM 1540 C C . GLY A 1 200 ? 24.479 -9.316 -20.601 1.00 37.59 200 GLY A C 1
ATOM 1541 O O . GLY A 1 200 ? 24.199 -8.157 -20.323 1.00 37.59 200 GLY A O 1
ATOM 1542 N N . ASN A 1 201 ? 25.504 -9.633 -21.400 1.00 41.72 201 ASN A N 1
ATOM 1543 C CA . ASN A 1 201 ? 26.592 -8.732 -21.827 1.00 41.72 201 ASN A CA 1
ATOM 1544 C C . ASN A 1 201 ? 26.630 -8.525 -23.374 1.00 41.72 201 ASN A C 1
ATOM 1546 O O . ASN A 1 201 ? 26.381 -9.498 -24.080 1.00 41.72 201 ASN A O 1
ATOM 1550 N N . ILE A 1 202 ? 27.057 -7.312 -23.824 1.00 42.03 202 ILE A N 1
ATOM 1551 C CA . ILE A 1 202 ? 27.518 -6.761 -25.159 1.00 42.03 202 ILE A CA 1
ATOM 1552 C C . ILE A 1 202 ? 26.560 -6.647 -26.397 1.00 42.03 202 ILE A C 1
ATOM 1554 O O . ILE A 1 202 ? 25.859 -7.614 -26.664 1.00 42.03 202 ILE A O 1
ATOM 1558 N N . PRO A 1 203 ? 26.692 -5.649 -27.338 1.00 45.47 203 PRO A N 1
ATOM 1559 C CA . PRO A 1 203 ? 26.913 -4.177 -27.256 1.00 45.47 203 PRO A CA 1
ATOM 1560 C C . PRO A 1 203 ? 25.953 -3.270 -28.121 1.00 45.47 203 PRO A C 1
ATOM 1562 O O . PRO A 1 203 ? 25.834 -3.452 -29.334 1.00 45.47 203 PRO A O 1
ATOM 1565 N N . ASN A 1 204 ? 25.358 -2.224 -27.516 1.00 43.41 204 ASN A N 1
ATOM 1566 C CA . ASN A 1 204 ? 25.246 -0.796 -27.933 1.00 43.41 204 ASN A CA 1
ATOM 1567 C C . ASN A 1 204 ? 24.783 -0.002 -26.677 1.00 43.41 204 ASN A C 1
ATOM 1569 O O . ASN A 1 204 ? 23.986 -0.513 -25.892 1.00 43.41 204 ASN A O 1
ATOM 1573 N N . ASP A 1 205 ? 25.296 1.208 -26.461 1.00 52.72 205 ASP A N 1
ATOM 1574 C CA . ASP A 1 205 ? 25.986 1.664 -25.227 1.00 52.72 205 ASP A CA 1
ATOM 1575 C C . ASP A 1 205 ? 25.319 1.704 -23.823 1.00 52.72 205 ASP A C 1
ATOM 1577 O O . ASP A 1 205 ? 25.981 2.148 -22.885 1.00 52.72 205 ASP A O 1
ATOM 1581 N N . VAL A 1 206 ? 24.103 1.196 -23.572 1.00 57.44 206 VAL A N 1
ATOM 1582 C CA . VAL A 1 206 ? 23.604 1.047 -22.179 1.00 57.44 206 VAL A CA 1
ATOM 1583 C C . VAL A 1 206 ? 22.820 -0.253 -21.990 1.00 57.44 206 VAL A C 1
ATOM 1585 O O . VAL A 1 206 ? 21.772 -0.480 -22.590 1.00 57.44 206 VAL A O 1
ATOM 1588 N N . ASN A 1 207 ? 23.331 -1.119 -21.114 1.00 64.62 207 ASN A N 1
ATOM 1589 C CA . ASN A 1 207 ? 22.709 -2.392 -20.765 1.00 64.62 207 ASN A CA 1
ATOM 1590 C C . ASN A 1 207 ? 21.461 -2.181 -19.893 1.00 64.62 207 ASN A C 1
ATOM 1592 O O . ASN A 1 207 ? 21.525 -1.448 -18.909 1.00 64.62 207 ASN A O 1
ATOM 1596 N N . ILE A 1 208 ? 20.363 -2.884 -20.191 1.00 64.44 208 ILE A N 1
ATOM 1597 C CA . ILE A 1 208 ? 19.125 -2.833 -19.390 1.00 64.44 208 ILE A CA 1
ATOM 1598 C C . ILE A 1 208 ? 19.353 -3.223 -17.918 1.00 64.44 208 ILE A C 1
ATOM 1600 O O . ILE A 1 208 ? 18.706 -2.703 -17.013 1.00 64.44 208 ILE A O 1
ATOM 1604 N N . GLY A 1 209 ? 20.356 -4.061 -17.657 1.00 65.31 209 GLY A N 1
ATOM 1605 C CA . GLY A 1 209 ? 20.791 -4.459 -16.325 1.00 65.31 209 GLY A CA 1
ATOM 1606 C C . GLY A 1 209 ? 21.332 -3.314 -15.466 1.00 65.31 209 GLY A C 1
ATOM 1607 O O . GLY A 1 209 ? 21.388 -3.479 -14.248 1.00 65.31 209 GLY A O 1
ATOM 1608 N N . ILE A 1 210 ? 21.650 -2.141 -16.028 1.00 69.50 210 ILE A N 1
ATOM 1609 C CA . ILE A 1 210 ? 21.984 -0.954 -15.223 1.00 69.50 210 ILE A CA 1
ATOM 1610 C C . ILE A 1 210 ? 20.786 -0.455 -14.398 1.00 69.50 210 ILE A C 1
ATOM 1612 O O . ILE A 1 210 ? 20.990 0.209 -13.388 1.00 69.50 210 ILE A O 1
ATOM 1616 N N . GLN A 1 211 ? 19.552 -0.804 -14.788 1.00 72.06 211 GLN A N 1
ATOM 1617 C CA . GLN A 1 211 ? 18.345 -0.500 -14.014 1.00 72.06 211 GLN A CA 1
ATOM 1618 C C . GLN A 1 211 ? 18.160 -1.448 -12.816 1.00 72.06 211 GLN A C 1
ATOM 1620 O O . GLN A 1 211 ? 17.400 -1.134 -11.902 1.00 72.06 211 GLN A O 1
ATOM 1625 N N . THR A 1 212 ? 18.860 -2.592 -12.786 1.00 75.00 212 THR A N 1
ATOM 1626 C CA . THR A 1 212 ? 18.692 -3.626 -11.744 1.00 75.00 212 THR A CA 1
ATOM 1627 C C . THR A 1 212 ? 18.822 -3.069 -10.324 1.00 75.00 212 THR A C 1
ATOM 1629 O O . THR A 1 212 ? 17.951 -3.363 -9.510 1.00 75.00 212 THR A O 1
ATOM 1632 N N . PRO A 1 213 ? 19.838 -2.246 -9.985 1.00 79.19 213 PRO A N 1
ATOM 1633 C CA . PRO A 1 213 ? 19.949 -1.693 -8.638 1.00 79.19 213 PRO A CA 1
ATOM 1634 C C . PRO A 1 213 ? 18.739 -0.836 -8.253 1.00 79.19 213 PRO A C 1
ATOM 1636 O O . PRO A 1 213 ? 18.275 -0.923 -7.121 1.00 79.19 213 PRO A O 1
ATOM 1639 N N . THR A 1 214 ? 18.197 -0.054 -9.192 1.00 78.25 214 THR A N 1
ATOM 1640 C CA . THR A 1 214 ? 17.021 0.795 -8.959 1.00 78.25 214 THR A CA 1
ATOM 1641 C C . THR A 1 214 ? 15.794 -0.045 -8.618 1.00 78.25 214 THR A C 1
ATOM 1643 O O . THR A 1 214 ? 15.136 0.240 -7.621 1.00 78.25 214 THR A O 1
ATOM 1646 N N . TYR A 1 215 ? 15.541 -1.127 -9.363 1.00 76.50 215 TYR A N 1
ATOM 1647 C CA . TYR A 1 215 ? 14.453 -2.062 -9.051 1.00 76.50 215 TYR A CA 1
ATOM 1648 C C . TYR A 1 215 ? 14.649 -2.763 -7.703 1.00 76.50 215 TYR A C 1
ATOM 1650 O O . TYR A 1 215 ? 13.691 -2.919 -6.959 1.00 76.50 215 TYR A O 1
ATOM 1658 N N . VAL A 1 216 ? 15.880 -3.138 -7.336 1.00 78.25 216 VAL A N 1
ATOM 1659 C CA . VAL A 1 216 ? 16.155 -3.761 -6.027 1.00 78.25 216 VAL A CA 1
ATOM 1660 C C . VAL A 1 216 ? 15.845 -2.808 -4.874 1.00 78.25 216 VAL A C 1
ATOM 1662 O O . VAL A 1 216 ? 15.214 -3.206 -3.896 1.00 78.25 216 VAL A O 1
ATOM 1665 N N . PHE A 1 217 ? 16.284 -1.552 -4.964 1.00 82.19 217 PHE A N 1
ATOM 1666 C CA . PHE A 1 217 ? 16.002 -0.567 -3.918 1.00 82.19 217 PHE A CA 1
ATOM 1667 C C . PHE A 1 217 ? 14.521 -0.200 -3.853 1.00 82.19 217 PHE A C 1
ATOM 1669 O O . PHE A 1 217 ? 14.000 -0.021 -2.751 1.00 82.19 217 PHE A O 1
ATOM 1676 N N . LEU A 1 218 ? 13.849 -0.144 -5.004 1.00 82.38 218 LEU A N 1
ATOM 1677 C CA . LEU A 1 218 ? 12.404 0.020 -5.082 1.00 82.38 218 LEU A CA 1
ATOM 1678 C C . LEU A 1 218 ? 11.679 -1.134 -4.379 1.00 82.38 218 LEU A C 1
ATOM 1680 O O . LEU A 1 218 ? 10.927 -0.869 -3.446 1.00 82.38 218 LEU A O 1
ATOM 1684 N N . ALA A 1 219 ? 11.998 -2.386 -4.726 1.00 77.56 219 ALA A N 1
ATOM 1685 C CA . ALA A 1 219 ? 11.436 -3.589 -4.108 1.00 77.56 219 ALA A CA 1
ATOM 1686 C C . ALA A 1 219 ? 11.572 -3.567 -2.581 1.00 77.56 219 ALA A C 1
ATOM 1688 O O . ALA A 1 219 ? 10.619 -3.797 -1.836 1.00 77.56 219 ALA A O 1
ATOM 1689 N N . LEU A 1 220 ? 12.783 -3.274 -2.097 1.00 82.44 220 LEU A N 1
ATOM 1690 C CA . LEU A 1 220 ? 13.079 -3.228 -0.668 1.00 82.44 220 LEU A CA 1
ATOM 1691 C C . LEU A 1 220 ? 12.306 -2.105 0.029 1.00 82.44 220 LEU A C 1
ATOM 1693 O O . LEU A 1 220 ? 11.728 -2.335 1.091 1.00 82.44 220 LEU A O 1
ATOM 1697 N N . GLY A 1 221 ? 12.282 -0.906 -0.557 1.00 82.50 221 GLY A N 1
ATOM 1698 C CA . GLY A 1 221 ? 11.552 0.237 -0.009 1.00 82.50 221 GLY A CA 1
ATOM 1699 C C . GLY A 1 221 ? 10.045 -0.003 0.035 1.00 82.50 221 GLY A C 1
ATOM 1700 O O . GLY A 1 221 ? 9.404 0.280 1.048 1.00 82.50 221 GLY A O 1
ATOM 1701 N N . GLU A 1 222 ? 9.499 -0.582 -1.030 1.00 80.88 222 GLU A N 1
ATOM 1702 C CA . GLU A 1 222 ? 8.093 -0.953 -1.151 1.00 80.88 222 GLU A CA 1
ATOM 1703 C C . GLU A 1 222 ? 7.693 -1.976 -0.081 1.00 80.88 222 GLU A C 1
ATOM 1705 O O . GLU A 1 222 ? 6.757 -1.729 0.683 1.00 80.88 222 GLU A O 1
ATOM 1710 N N . ILE A 1 223 ? 8.433 -3.085 0.038 1.00 81.44 223 ILE A N 1
ATOM 1711 C CA . ILE A 1 223 ? 8.161 -4.131 1.037 1.00 81.44 223 ILE A CA 1
ATOM 1712 C C . ILE A 1 223 ? 8.190 -3.542 2.450 1.00 81.44 223 ILE A C 1
ATOM 1714 O O . ILE A 1 223 ? 7.257 -3.754 3.227 1.00 81.44 223 ILE A O 1
ATOM 1718 N N . LEU A 1 224 ? 9.240 -2.789 2.790 1.00 82.81 224 LEU A N 1
ATOM 1719 C CA . LEU A 1 224 ? 9.396 -2.223 4.131 1.00 82.81 224 LEU A CA 1
ATOM 1720 C C . LEU A 1 224 ? 8.272 -1.242 4.470 1.00 82.81 224 LEU A C 1
ATOM 1722 O O . LEU A 1 224 ? 7.755 -1.262 5.586 1.00 82.81 224 LEU A O 1
ATOM 1726 N N . ALA A 1 225 ? 7.874 -0.401 3.518 1.00 82.06 225 ALA A N 1
ATOM 1727 C CA . ALA A 1 225 ? 6.879 0.627 3.767 1.00 82.06 225 ALA A CA 1
ATOM 1728 C C . ALA A 1 225 ? 5.440 0.096 3.737 1.00 82.06 225 ALA A C 1
ATOM 1730 O O . ALA A 1 225 ? 4.655 0.442 4.619 1.00 82.06 225 ALA A O 1
ATOM 1731 N N . ILE A 1 226 ? 5.064 -0.740 2.763 1.00 80.94 226 ILE A N 1
ATOM 1732 C CA . ILE A 1 226 ? 3.675 -1.208 2.624 1.00 80.94 226 ILE A CA 1
ATOM 1733 C C . ILE A 1 226 ? 3.327 -2.226 3.715 1.00 80.94 226 ILE A C 1
ATOM 1735 O O . ILE A 1 226 ? 2.238 -2.138 4.294 1.00 80.94 226 ILE A O 1
ATOM 1739 N N . VAL A 1 227 ? 4.235 -3.152 4.051 1.00 80.31 227 VAL A N 1
ATOM 1740 C CA . VAL A 1 227 ? 3.995 -4.124 5.134 1.00 80.31 227 VAL A CA 1
ATOM 1741 C C . VAL A 1 227 ? 3.842 -3.392 6.464 1.00 80.31 227 VAL A C 1
ATOM 1743 O O . VAL A 1 227 ? 2.792 -3.493 7.096 1.00 80.31 227 VAL A O 1
ATOM 1746 N N . ALA A 1 228 ? 4.827 -2.569 6.837 1.00 80.38 228 ALA A N 1
ATOM 1747 C CA . ALA A 1 228 ? 4.771 -1.818 8.089 1.00 80.38 228 ALA A CA 1
ATOM 1748 C C . ALA A 1 228 ? 3.594 -0.831 8.115 1.00 80.38 228 ALA A C 1
ATOM 1750 O O . ALA A 1 228 ? 2.949 -0.663 9.144 1.00 80.38 228 ALA A O 1
ATOM 1751 N N . GLY A 1 229 ? 3.277 -0.194 6.984 1.00 79.50 229 GLY A N 1
ATOM 1752 C CA . GLY A 1 229 ? 2.164 0.744 6.859 1.00 79.50 229 GLY A CA 1
ATOM 1753 C C . GLY A 1 229 ? 0.804 0.105 7.090 1.00 79.50 229 GLY A C 1
ATOM 1754 O O . GLY A 1 229 ? -0.008 0.638 7.846 1.00 79.50 229 GLY A O 1
ATOM 1755 N N . THR A 1 230 ? 0.561 -1.044 6.461 1.00 78.88 230 THR A N 1
ATOM 1756 C CA . THR A 1 230 ? -0.708 -1.773 6.599 1.00 78.88 230 THR A CA 1
ATOM 1757 C C . THR A 1 230 ? -0.856 -2.418 7.975 1.00 78.88 230 THR A C 1
ATOM 1759 O O . THR A 1 230 ? -1.937 -2.359 8.560 1.00 78.88 230 THR A O 1
ATOM 1762 N N . GLU A 1 231 ? 0.226 -2.953 8.539 1.00 80.00 231 GLU A N 1
ATOM 1763 C CA . GLU A 1 231 ? 0.255 -3.452 9.917 1.00 80.00 231 GLU A CA 1
ATOM 1764 C C . GLU A 1 231 ? -0.011 -2.322 10.923 1.00 80.00 231 GLU A C 1
ATOM 1766 O O . GLU A 1 231 ? -0.858 -2.449 11.812 1.00 80.00 231 GLU A O 1
ATOM 1771 N N . LEU A 1 232 ? 0.649 -1.175 10.755 1.00 78.19 232 LEU A N 1
ATOM 1772 C CA . LEU A 1 232 ? 0.447 0.000 11.597 1.00 78.19 232 LEU A CA 1
ATOM 1773 C C . LEU A 1 232 ? -0.985 0.536 11.487 1.00 78.19 232 LEU A C 1
ATOM 1775 O O . LEU A 1 232 ? -1.577 0.920 12.497 1.00 78.19 232 LEU A O 1
ATOM 1779 N N . ALA A 1 233 ? -1.555 0.547 10.280 1.00 79.25 233 ALA A N 1
ATOM 1780 C CA . ALA A 1 233 ? -2.936 0.953 10.057 1.00 79.25 233 ALA A CA 1
ATOM 1781 C C . ALA A 1 233 ? -3.920 0.060 10.813 1.00 79.25 233 ALA A C 1
ATOM 1783 O O . ALA A 1 233 ? -4.862 0.560 11.425 1.00 79.25 233 ALA A O 1
ATOM 1784 N N . TYR A 1 234 ? -3.669 -1.247 10.816 1.00 79.06 234 TYR A N 1
ATOM 1785 C CA . TYR A 1 234 ? -4.508 -2.219 11.499 1.00 79.06 234 TYR A CA 1
ATOM 1786 C C . TYR A 1 234 ? -4.363 -2.170 13.025 1.00 79.06 234 TYR A C 1
ATOM 1788 O O . TYR A 1 234 ? -5.365 -2.191 13.737 1.00 79.06 234 TYR A O 1
ATOM 1796 N N . THR A 1 235 ? -3.134 -2.073 13.535 1.00 78.81 235 THR A N 1
ATOM 1797 C CA . THR A 1 235 ? -2.838 -2.074 14.982 1.00 78.81 235 THR A CA 1
ATOM 1798 C C . THR A 1 235 ? -3.245 -0.777 15.678 1.00 78.81 235 THR A C 1
ATOM 1800 O O . THR A 1 235 ? -3.640 -0.799 16.841 1.00 78.81 235 THR A O 1
ATOM 1803 N N . ARG A 1 236 ? -3.181 0.367 14.982 1.00 78.00 236 ARG A N 1
ATOM 1804 C CA . ARG A 1 236 ? -3.602 1.677 15.516 1.00 78.00 236 ARG A CA 1
ATOM 1805 C C . ARG A 1 236 ? -5.102 1.940 15.361 1.00 78.00 236 ARG A C 1
ATOM 1807 O O . ARG A 1 236 ? -5.588 2.938 15.896 1.00 78.00 236 ARG A O 1
ATOM 1814 N N . ALA A 1 237 ? -5.825 1.115 14.605 1.00 77.94 237 ALA A N 1
ATOM 1815 C CA . ALA A 1 237 ? -7.251 1.304 14.393 1.00 77.94 237 ALA A CA 1
ATOM 1816 C C . ALA A 1 237 ? -8.071 0.834 15.608 1.00 77.94 237 ALA A C 1
ATOM 1818 O O . ALA A 1 237 ? -7.820 -0.255 16.127 1.00 77.94 237 ALA A O 1
ATOM 1819 N N . PRO A 1 238 ? -9.095 1.601 16.030 1.00 77.06 238 PRO A N 1
ATOM 1820 C CA . PRO A 1 238 ? -10.093 1.114 16.979 1.00 77.06 238 PRO A CA 1
ATOM 1821 C C . PRO A 1 238 ? -10.761 -0.168 16.468 1.00 77.06 238 PRO A C 1
ATOM 1823 O O . PRO A 1 238 ? -10.940 -0.331 15.258 1.00 77.06 238 PRO A O 1
ATOM 1826 N N . GLU A 1 239 ? -11.168 -1.059 17.374 1.00 74.81 239 GLU A N 1
ATOM 1827 C CA . GLU A 1 239 ? -11.722 -2.382 17.040 1.00 74.81 239 GLU A CA 1
ATOM 1828 C C . GLU A 1 239 ? -12.889 -2.316 16.045 1.00 74.81 239 GLU A C 1
ATOM 1830 O O . GLU A 1 239 ? -12.934 -3.074 15.079 1.00 74.81 239 GLU A O 1
ATOM 1835 N N . ASN A 1 240 ? -13.779 -1.342 16.229 1.00 75.19 240 ASN A N 1
ATOM 1836 C CA . ASN A 1 240 ? -14.946 -1.067 15.390 1.00 75.19 240 ASN A CA 1
ATOM 1837 C C . ASN A 1 240 ? -14.622 -0.301 14.087 1.00 75.19 240 ASN A C 1
ATOM 1839 O O . ASN A 1 240 ? -15.501 -0.139 13.244 1.00 75.19 240 ASN A O 1
ATOM 1843 N N . MET A 1 241 ? -13.387 0.174 13.888 1.00 79.81 241 MET A N 1
ATOM 1844 C CA . MET A 1 241 ? -13.003 1.052 12.770 1.00 79.81 241 MET A CA 1
ATOM 1845 C C . MET A 1 241 ? -11.857 0.525 11.898 1.00 79.81 241 MET A C 1
ATOM 1847 O O . MET A 1 241 ? -11.444 1.216 10.966 1.00 79.81 241 MET A O 1
ATOM 1851 N N . LYS A 1 242 ? -11.364 -0.697 12.134 1.00 80.69 242 LYS A N 1
ATOM 1852 C CA . LYS A 1 242 ? -10.270 -1.320 11.357 1.00 80.69 242 LYS A CA 1
ATOM 1853 C C . LYS A 1 242 ? -10.478 -1.254 9.844 1.00 80.69 242 LYS A C 1
ATOM 1855 O O . LYS A 1 242 ? -9.581 -0.845 9.111 1.00 80.69 242 LYS A O 1
ATOM 1860 N N . SER A 1 243 ? -11.676 -1.590 9.370 1.00 81.62 243 SER A N 1
ATOM 1861 C CA . SER A 1 243 ? -12.021 -1.541 7.944 1.00 81.62 243 SER A CA 1
ATOM 1862 C C . SER A 1 243 ? -12.029 -0.114 7.380 1.00 81.62 243 SER A C 1
ATOM 1864 O O . SER A 1 243 ? -11.572 0.097 6.259 1.00 81.62 243 SER A O 1
ATOM 1866 N N . ILE A 1 244 ? -12.485 0.872 8.161 1.00 83.00 244 ILE A N 1
ATOM 1867 C CA . ILE A 1 244 ? -12.502 2.291 7.774 1.00 83.00 244 ILE A CA 1
ATOM 1868 C C . ILE A 1 244 ? -11.077 2.838 7.693 1.00 83.00 244 ILE A C 1
ATOM 1870 O O . ILE A 1 244 ? -10.728 3.479 6.705 1.00 83.00 244 ILE A O 1
ATOM 1874 N N . VAL A 1 245 ? -10.241 2.568 8.697 1.00 83.38 245 VAL A N 1
ATOM 1875 C CA . VAL A 1 245 ? -8.837 3.010 8.710 1.00 83.38 245 VAL A CA 1
ATOM 1876 C C . VAL A 1 245 ? -8.065 2.381 7.548 1.00 83.38 245 VAL A C 1
ATOM 1878 O O . VAL A 1 245 ? -7.328 3.085 6.859 1.00 83.38 245 VAL A O 1
ATOM 1881 N N . GLN A 1 246 ? -8.303 1.101 7.250 1.00 82.81 246 GLN A N 1
ATOM 1882 C CA . GLN A 1 246 ? -7.711 0.437 6.087 1.00 82.81 246 GLN A CA 1
ATOM 1883 C C . GLN A 1 246 ? -8.207 1.027 4.756 1.00 82.81 246 GLN A C 1
ATOM 1885 O O . GLN A 1 246 ? -7.427 1.192 3.819 1.00 82.81 246 GLN A O 1
ATOM 1890 N N . ALA A 1 247 ? -9.494 1.368 4.653 1.00 84.19 247 ALA A N 1
ATOM 1891 C CA . ALA A 1 247 ? -10.034 2.029 3.467 1.00 84.19 247 ALA A CA 1
ATOM 1892 C C . ALA A 1 247 ? -9.431 3.428 3.274 1.00 84.19 247 ALA A C 1
ATOM 1894 O O . ALA A 1 247 ? -9.107 3.808 2.150 1.00 84.19 247 ALA A O 1
ATOM 1895 N N . LEU A 1 248 ? -9.224 4.175 4.363 1.00 85.88 248 LEU A N 1
ATOM 1896 C CA . LEU A 1 248 ? -8.532 5.462 4.328 1.00 85.88 248 LEU A CA 1
ATOM 1897 C C . LEU A 1 248 ? -7.078 5.294 3.882 1.00 85.88 248 LEU A C 1
ATOM 1899 O O . LEU A 1 248 ? -6.637 6.050 3.024 1.00 85.88 248 LEU A O 1
ATOM 1903 N N . PHE A 1 249 ? -6.358 4.288 4.380 1.00 84.38 249 PHE A N 1
ATOM 1904 C CA . PHE A 1 249 ? -5.010 3.969 3.902 1.00 84.38 249 PHE A CA 1
ATOM 1905 C C . PHE A 1 249 ? -4.977 3.767 2.377 1.00 84.38 249 PHE A C 1
ATOM 1907 O O . PHE A 1 249 ? -4.207 4.429 1.683 1.00 84.38 249 PHE A O 1
ATOM 1914 N N . LEU A 1 250 ? -5.878 2.936 1.841 1.00 84.81 250 LEU A N 1
ATOM 1915 C CA . LEU A 1 250 ? -5.986 2.707 0.394 1.00 84.81 250 LEU A CA 1
ATOM 1916 C C . LEU A 1 250 ? -6.364 3.976 -0.382 1.00 84.81 250 LEU A C 1
ATOM 1918 O O . LEU A 1 250 ? -5.903 4.167 -1.505 1.00 84.81 250 LEU A O 1
ATOM 1922 N N . LEU A 1 251 ? -7.171 4.863 0.208 1.00 88.56 251 LEU A N 1
ATOM 1923 C CA . LEU A 1 251 ? -7.492 6.160 -0.384 1.00 88.56 251 LEU A CA 1
ATOM 1924 C C . LEU A 1 251 ? -6.245 7.048 -0.504 1.00 88.56 251 LEU A C 1
ATOM 1926 O O . LEU A 1 251 ? -6.040 7.655 -1.552 1.00 88.56 251 LEU A O 1
ATOM 1930 N N . PHE A 1 252 ? -5.393 7.105 0.524 1.00 86.31 252 PHE A N 1
ATOM 1931 C CA . PHE A 1 252 ? -4.114 7.822 0.447 1.00 86.31 252 PHE A CA 1
ATOM 1932 C C . PHE A 1 252 ? -3.201 7.226 -0.635 1.00 86.31 252 PHE A C 1
ATOM 1934 O O . PHE A 1 252 ? -2.583 7.981 -1.388 1.00 86.31 252 PHE A O 1
ATOM 1941 N N . SER A 1 253 ? -3.169 5.900 -0.785 1.00 84.50 253 SER A N 1
ATOM 1942 C CA . SER A 1 253 ? -2.441 5.261 -1.889 1.00 84.50 253 SER A CA 1
ATOM 1943 C C . SER A 1 253 ? -2.998 5.660 -3.259 1.00 84.50 253 SER A C 1
ATOM 1945 O O . SER A 1 253 ? -2.235 6.048 -4.140 1.00 84.50 253 SER A O 1
ATOM 1947 N N . ALA A 1 254 ? -4.324 5.658 -3.422 1.00 87.00 254 ALA A N 1
ATOM 1948 C CA . ALA A 1 254 ? -4.974 6.064 -4.667 1.00 87.00 254 ALA A CA 1
ATOM 1949 C C . ALA A 1 254 ? -4.704 7.537 -5.023 1.00 87.00 254 ALA A C 1
ATOM 1951 O O . ALA A 1 254 ? -4.532 7.865 -6.195 1.00 87.00 254 ALA A O 1
ATOM 1952 N N . LEU A 1 255 ? -4.627 8.428 -4.027 1.00 89.00 255 LEU A N 1
ATOM 1953 C CA . LEU A 1 255 ? -4.234 9.823 -4.249 1.00 89.00 255 LEU A CA 1
ATOM 1954 C C . LEU A 1 255 ? -2.810 9.931 -4.808 1.00 89.00 255 LEU A C 1
ATOM 1956 O O . LEU A 1 255 ? -2.584 10.737 -5.707 1.00 89.00 255 LEU A O 1
ATOM 1960 N N . GLY A 1 256 ? -1.875 9.110 -4.317 1.00 86.75 256 GLY A N 1
ATOM 1961 C CA . GLY A 1 256 ? -0.517 9.026 -4.863 1.00 86.75 256 GLY A CA 1
ATOM 1962 C C . GLY A 1 256 ? -0.516 8.649 -6.344 1.00 86.75 256 GLY A C 1
ATOM 1963 O O . GLY A 1 256 ? 0.068 9.371 -7.152 1.00 86.75 256 GLY A O 1
ATOM 1964 N N . ALA A 1 257 ? -1.277 7.615 -6.706 1.00 86.69 257 ALA A N 1
ATOM 1965 C CA . ALA A 1 257 ? -1.404 7.165 -8.090 1.00 86.69 257 ALA A CA 1
ATOM 1966 C C . ALA A 1 257 ? -2.021 8.219 -9.019 1.00 86.69 257 ALA A C 1
ATOM 1968 O O . ALA A 1 257 ? -1.537 8.441 -10.128 1.00 86.69 257 ALA A O 1
ATOM 1969 N N . VAL A 1 258 ? -3.053 8.941 -8.564 1.00 88.56 258 VAL A N 1
ATOM 1970 C CA . VAL A 1 258 ? -3.651 10.042 -9.343 1.00 88.56 258 VAL A CA 1
ATOM 1971 C C . VAL A 1 258 ? -2.641 11.168 -9.581 1.00 88.56 258 VAL A C 1
ATOM 1973 O O . VAL A 1 258 ? -2.571 11.705 -10.688 1.00 88.56 258 VAL A O 1
ATOM 1976 N N . ILE A 1 259 ? -1.838 11.516 -8.571 1.00 87.50 259 ILE A N 1
ATOM 1977 C CA . ILE A 1 259 ? -0.756 12.496 -8.737 1.00 87.50 259 ILE A CA 1
ATOM 1978 C C . ILE A 1 259 ? 0.294 11.952 -9.716 1.00 87.50 259 ILE A C 1
ATOM 1980 O O . ILE A 1 259 ? 0.757 12.709 -10.566 1.00 87.50 259 ILE A O 1
ATOM 1984 N N . GLY A 1 260 ? 0.610 10.655 -9.659 1.00 85.25 260 GLY A N 1
ATOM 1985 C CA . GLY A 1 260 ? 1.517 9.980 -10.592 1.00 85.25 260 GLY A CA 1
ATOM 1986 C C . GLY A 1 260 ? 1.078 10.118 -12.044 1.00 85.25 260 GLY A C 1
ATOM 1987 O O . GLY A 1 260 ? 1.873 10.526 -12.887 1.00 85.25 260 GLY A O 1
ATOM 1988 N N . VAL A 1 261 ? -0.208 9.915 -12.328 1.00 84.56 261 VAL A N 1
ATOM 1989 C CA . VAL A 1 261 ? -0.772 10.156 -13.668 1.00 84.56 261 VAL A CA 1
ATOM 1990 C C . VAL A 1 261 ? -0.627 11.622 -14.094 1.00 84.56 261 VAL A C 1
ATOM 1992 O O . VAL A 1 261 ? -0.385 11.905 -15.261 1.00 84.56 261 VAL A O 1
ATOM 1995 N N . GLY A 1 262 ? -0.766 12.577 -13.174 1.00 85.31 262 GLY A N 1
ATOM 1996 C CA . GLY A 1 262 ? -0.549 13.991 -13.489 1.00 85.31 262 GLY A CA 1
ATOM 1997 C C . GLY A 1 262 ? 0.916 14.314 -13.801 1.00 85.31 262 GLY A C 1
ATOM 1998 O O . GLY A 1 262 ? 1.207 15.046 -14.746 1.00 85.31 262 GLY A O 1
ATOM 1999 N N . VAL A 1 263 ? 1.840 13.761 -13.013 1.00 85.38 263 VAL A N 1
ATOM 2000 C CA . VAL A 1 263 ? 3.287 13.980 -13.153 1.00 85.38 263 VAL A CA 1
ATOM 2001 C C . VAL A 1 263 ? 3.852 13.267 -14.383 1.00 85.38 263 VAL A C 1
ATOM 2003 O O . VAL A 1 263 ? 4.805 13.771 -14.977 1.00 85.38 263 VAL A O 1
ATOM 2006 N N . SER A 1 26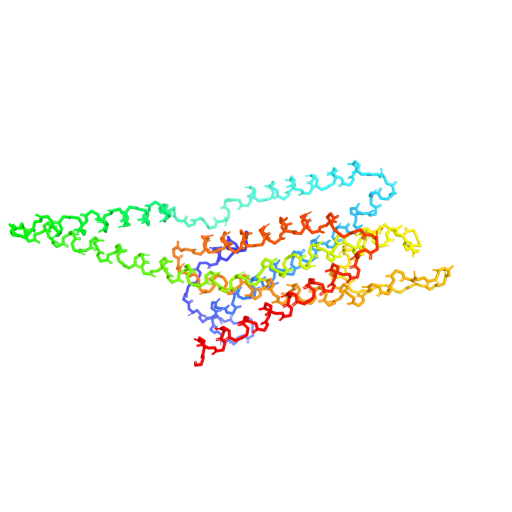4 ? 3.251 12.159 -14.824 1.00 82.00 264 SER A N 1
ATOM 2007 C CA . SER A 1 264 ? 3.723 11.413 -15.995 1.00 82.00 264 SER A CA 1
ATOM 2008 C C . SER A 1 264 ? 3.675 12.232 -17.291 1.00 82.00 264 SER A C 1
ATOM 2010 O O . SER A 1 264 ? 4.560 12.077 -18.123 1.00 82.00 264 SER A O 1
ATOM 2012 N N . PHE A 1 265 ? 2.748 13.189 -17.429 1.00 81.44 265 PHE A N 1
ATOM 2013 C CA . PHE A 1 265 ? 2.733 14.132 -18.562 1.00 81.44 265 PHE A CA 1
ATOM 2014 C C . PHE A 1 265 ? 3.945 15.074 -18.599 1.00 81.44 265 PHE A C 1
ATOM 2016 O O . PHE A 1 265 ? 4.278 15.614 -19.648 1.00 81.44 265 PHE A O 1
ATOM 2023 N N . ALA A 1 266 ? 4.588 15.316 -17.454 1.00 81.31 266 ALA A N 1
ATOM 2024 C CA . ALA A 1 266 ? 5.821 16.096 -17.375 1.00 81.31 266 ALA A CA 1
ATOM 2025 C C . ALA A 1 266 ? 7.077 15.214 -17.479 1.00 81.31 266 ALA A C 1
ATOM 2027 O O . ALA A 1 266 ? 8.173 15.736 -17.699 1.00 81.31 266 ALA A O 1
ATOM 2028 N N . ALA A 1 267 ? 6.926 13.894 -17.328 1.00 78.44 267 ALA A N 1
ATOM 2029 C CA . ALA A 1 267 ? 7.977 12.893 -17.466 1.00 78.44 267 ALA A CA 1
ATOM 2030 C C . ALA A 1 267 ? 8.215 12.560 -18.948 1.00 78.44 267 ALA A C 1
ATOM 2032 O O . ALA A 1 267 ? 8.075 11.423 -19.385 1.00 78.44 267 ALA A O 1
ATOM 2033 N N . GLU A 1 268 ? 8.574 13.577 -19.727 1.00 75.88 268 GLU A N 1
ATOM 2034 C CA . GLU A 1 268 ? 9.012 13.452 -21.118 1.00 75.88 268 GLU A CA 1
ATOM 2035 C C . GLU A 1 268 ? 10.435 14.005 -21.247 1.00 75.88 268 GLU A C 1
ATOM 2037 O O . GLU A 1 268 ? 10.835 14.901 -20.497 1.00 75.88 268 GLU A O 1
ATOM 2042 N N . ASP A 1 269 ? 11.223 13.495 -22.193 1.00 71.06 269 ASP A N 1
ATOM 2043 C CA . ASP A 1 269 ? 12.537 14.074 -22.482 1.00 71.06 269 ASP A CA 1
ATOM 2044 C C . ASP A 1 269 ? 12.397 15.524 -22.981 1.00 71.06 269 ASP A C 1
ATOM 2046 O O . ASP A 1 269 ? 11.545 15.800 -23.829 1.00 71.06 269 ASP A O 1
ATOM 2050 N N . PRO A 1 270 ? 13.229 16.476 -22.505 1.00 77.88 270 PRO A N 1
ATOM 2051 C CA . PRO A 1 270 ? 14.424 16.321 -21.658 1.00 77.88 270 PRO A CA 1
ATOM 2052 C C . PRO A 1 270 ? 14.176 16.467 -20.137 1.00 77.88 270 PRO A C 1
ATOM 2054 O O . PRO A 1 270 ? 15.127 16.565 -19.358 1.00 77.88 270 PRO A O 1
ATOM 2057 N N . ASN A 1 271 ? 12.922 16.528 -19.686 1.00 80.00 271 ASN A N 1
ATOM 2058 C CA . ASN A 1 271 ? 12.552 16.878 -18.309 1.00 80.00 271 ASN A CA 1
ATOM 2059 C C . ASN A 1 271 ? 12.698 15.726 -17.300 1.00 80.00 271 ASN A C 1
ATOM 2061 O O . ASN A 1 271 ? 12.596 15.966 -16.097 1.00 80.00 271 ASN A O 1
ATOM 2065 N N . MET A 1 272 ? 12.982 14.500 -17.751 1.00 77.88 272 MET A N 1
ATOM 2066 C CA . MET A 1 272 ? 13.089 13.301 -16.905 1.00 77.88 272 MET A CA 1
ATOM 2067 C C . MET A 1 272 ? 13.979 13.498 -15.669 1.00 77.88 272 MET A C 1
ATOM 2069 O O . MET A 1 272 ? 13.576 13.170 -14.555 1.00 77.88 272 MET A O 1
ATOM 2073 N N . VAL A 1 273 ? 15.167 14.095 -15.829 1.00 83.75 273 VAL A N 1
ATOM 2074 C CA . VAL A 1 273 ? 16.102 14.337 -14.709 1.00 83.75 273 VAL A CA 1
ATOM 2075 C C . VAL A 1 273 ? 15.502 15.288 -13.669 1.00 83.75 273 VAL A C 1
ATOM 2077 O O . VAL A 1 273 ? 15.688 15.093 -12.468 1.00 83.75 273 VAL A O 1
ATOM 2080 N N . ILE A 1 274 ? 14.759 16.302 -14.121 1.00 86.81 274 ILE A N 1
ATOM 2081 C CA . ILE A 1 274 ? 14.091 17.269 -13.244 1.00 86.81 274 ILE A CA 1
ATOM 2082 C C . ILE A 1 274 ? 12.960 16.573 -12.488 1.00 86.81 274 ILE A C 1
ATOM 2084 O O . ILE A 1 274 ? 12.863 16.729 -11.274 1.00 86.81 274 ILE A O 1
ATOM 2088 N N . VAL A 1 275 ? 12.150 15.765 -13.177 1.00 87.56 275 VAL A N 1
ATOM 2089 C CA . VAL A 1 275 ? 11.041 15.019 -12.566 1.00 87.56 275 VAL A CA 1
ATOM 2090 C C . VAL A 1 275 ? 11.554 14.068 -11.483 1.00 87.56 275 VAL A C 1
ATOM 2092 O O . VAL A 1 275 ? 11.112 14.167 -10.337 1.00 87.56 275 VAL A O 1
ATOM 2095 N N . TYR A 1 276 ? 12.542 13.222 -11.792 1.00 87.12 276 TYR A N 1
ATOM 2096 C CA . TYR A 1 276 ? 13.134 12.320 -10.799 1.00 87.12 276 TYR A CA 1
ATOM 2097 C C . TYR A 1 276 ? 13.808 13.080 -9.649 1.00 87.12 276 TYR A C 1
ATOM 2099 O O . TYR A 1 276 ? 13.660 12.692 -8.490 1.00 87.12 276 TYR A O 1
ATOM 2107 N N . GLY A 1 277 ? 14.491 14.195 -9.934 1.00 88.69 277 GLY A N 1
ATOM 2108 C CA . GLY A 1 277 ? 15.093 15.050 -8.908 1.00 88.69 277 GLY A CA 1
ATOM 2109 C C . GLY A 1 277 ? 14.060 15.672 -7.960 1.00 88.69 277 GLY A C 1
ATOM 2110 O O . GLY A 1 277 ? 14.250 15.661 -6.742 1.00 88.69 277 GLY A O 1
ATOM 2111 N N . CYS A 1 278 ? 12.942 16.170 -8.493 1.00 90.00 278 CYS A N 1
ATOM 2112 C CA . CYS A 1 278 ? 11.844 16.732 -7.706 1.00 90.00 278 CYS A CA 1
ATOM 2113 C C . CYS A 1 278 ? 11.156 15.672 -6.839 1.00 90.00 278 CYS A C 1
ATOM 2115 O O . CYS A 1 278 ? 10.884 15.938 -5.668 1.00 90.00 278 CYS A O 1
ATOM 2117 N N . ILE A 1 279 ? 10.904 14.478 -7.381 1.00 89.25 279 ILE A N 1
ATOM 2118 C CA . ILE A 1 279 ? 10.278 13.376 -6.637 1.00 89.25 279 ILE A CA 1
ATOM 2119 C C . ILE A 1 279 ? 11.208 12.880 -5.526 1.00 89.25 279 ILE A C 1
ATOM 2121 O O . ILE A 1 279 ? 10.765 12.735 -4.388 1.00 89.25 279 ILE A O 1
ATOM 2125 N N . ALA A 1 280 ? 12.501 12.700 -5.813 1.00 89.38 280 ALA A N 1
ATOM 2126 C CA . ALA A 1 280 ? 13.485 12.319 -4.803 1.00 89.38 280 ALA A CA 1
ATOM 2127 C C . ALA A 1 280 ? 13.578 13.365 -3.678 1.00 89.38 280 ALA A C 1
ATOM 2129 O O . ALA A 1 280 ? 13.587 13.012 -2.498 1.00 89.38 280 ALA A O 1
ATOM 2130 N N . GLY A 1 281 ? 13.582 14.658 -4.027 1.00 90.31 281 GLY A N 1
ATOM 2131 C CA . GLY A 1 281 ? 13.564 15.754 -3.056 1.00 90.31 281 GLY A CA 1
ATOM 2132 C C . GLY A 1 281 ? 12.290 15.782 -2.207 1.00 90.31 281 GLY A C 1
ATOM 2133 O O . GLY A 1 281 ? 12.369 15.937 -0.987 1.00 90.31 281 GLY A O 1
ATOM 2134 N N . LEU A 1 282 ? 11.123 15.582 -2.827 1.00 90.62 282 LEU A N 1
ATOM 2135 C CA . LEU A 1 282 ? 9.840 15.485 -2.129 1.00 90.62 282 LEU A CA 1
ATOM 2136 C C . LEU A 1 282 ? 9.829 14.302 -1.155 1.00 90.62 282 LEU A C 1
ATOM 2138 O O . LEU A 1 282 ? 9.448 14.474 0.001 1.00 90.62 282 LEU A O 1
ATOM 2142 N N . LEU A 1 283 ? 10.275 13.122 -1.592 1.00 89.44 283 LEU A N 1
ATOM 2143 C CA . LEU A 1 283 ? 10.307 11.922 -0.759 1.00 89.44 283 LEU A CA 1
ATOM 2144 C C . LEU A 1 283 ? 11.287 12.066 0.411 1.00 89.44 283 LEU A C 1
ATOM 2146 O O . LEU A 1 283 ? 10.954 11.684 1.534 1.00 89.44 283 LEU A O 1
ATOM 2150 N N . ALA A 1 284 ? 12.457 12.669 0.183 1.00 90.06 284 ALA A N 1
ATOM 2151 C CA . ALA A 1 284 ? 13.413 12.973 1.245 1.00 90.06 284 ALA A CA 1
ATOM 2152 C C . ALA A 1 284 ? 12.814 13.951 2.267 1.00 90.06 284 ALA A C 1
ATOM 2154 O O . ALA A 1 284 ? 12.868 13.700 3.470 1.00 90.06 284 ALA A O 1
ATOM 2155 N N . PHE A 1 285 ? 12.180 15.030 1.799 1.00 90.81 285 PHE A N 1
ATOM 2156 C CA . PHE A 1 285 ? 11.511 15.998 2.667 1.00 90.81 285 PHE A CA 1
ATOM 2157 C C . PHE A 1 285 ? 10.394 15.353 3.494 1.00 90.81 285 PHE A C 1
ATOM 2159 O O . PHE A 1 285 ? 10.338 15.550 4.706 1.00 90.81 285 PHE A O 1
ATOM 2166 N N . VAL A 1 286 ? 9.525 14.565 2.857 1.00 89.12 286 VAL A N 1
ATOM 2167 C CA . VAL A 1 286 ? 8.403 13.886 3.517 1.00 89.12 286 VAL A CA 1
ATOM 2168 C C . VAL A 1 286 ? 8.901 12.869 4.543 1.00 89.12 286 VAL A C 1
ATOM 2170 O O . VAL A 1 286 ? 8.366 12.829 5.648 1.00 89.12 286 VAL A O 1
ATOM 2173 N N . THR A 1 287 ? 9.944 12.101 4.221 1.00 86.12 287 THR A N 1
ATOM 2174 C CA . THR A 1 287 ? 10.562 11.142 5.152 1.00 86.12 287 THR A CA 1
ATOM 2175 C C . THR A 1 287 ? 11.139 11.854 6.373 1.00 86.12 287 THR A C 1
ATOM 2177 O O . THR A 1 287 ? 10.830 11.484 7.502 1.00 86.12 287 THR A O 1
ATOM 2180 N N . ILE A 1 288 ? 11.902 12.932 6.169 1.00 88.31 288 ILE A N 1
ATOM 2181 C CA . ILE A 1 288 ? 12.475 13.727 7.265 1.00 88.31 288 ILE A CA 1
ATOM 2182 C C . ILE A 1 288 ? 11.362 14.349 8.119 1.00 88.31 288 ILE A C 1
ATOM 2184 O O . ILE A 1 288 ? 11.383 14.254 9.345 1.00 88.31 288 ILE A O 1
ATOM 2188 N N . ALA A 1 289 ? 10.358 14.962 7.488 1.00 86.88 289 ALA A N 1
ATOM 2189 C CA . ALA A 1 289 ? 9.222 15.553 8.189 1.00 86.88 289 ALA A CA 1
ATOM 2190 C C . ALA A 1 289 ? 8.440 14.505 8.996 1.00 86.88 289 ALA A C 1
ATOM 2192 O O . ALA A 1 289 ? 8.002 14.790 10.113 1.00 86.88 289 ALA A O 1
ATOM 2193 N N . PHE A 1 290 ? 8.289 13.295 8.453 1.00 84.44 290 PHE A N 1
ATOM 2194 C CA . PHE A 1 290 ? 7.669 12.174 9.144 1.00 84.44 290 PHE A CA 1
ATOM 2195 C C . PHE A 1 290 ? 8.487 11.736 10.359 1.00 84.44 290 PHE A C 1
ATOM 2197 O O . PHE A 1 290 ? 7.917 11.628 11.443 1.00 84.44 290 PHE A O 1
ATOM 2204 N N . GLU A 1 291 ? 9.805 11.564 10.226 1.00 83.19 291 GLU A N 1
ATOM 2205 C CA . GLU A 1 291 ? 10.672 11.243 11.365 1.00 83.19 291 GLU A CA 1
ATOM 2206 C C . GLU A 1 291 ? 10.575 12.304 12.463 1.00 83.19 291 GLU A C 1
ATOM 2208 O O . GLU A 1 291 ? 10.346 11.962 13.622 1.00 83.19 291 GLU A O 1
ATOM 2213 N N . PHE A 1 292 ? 10.637 13.594 12.116 1.00 82.25 292 PHE A N 1
ATOM 2214 C CA . PHE A 1 292 ? 10.447 14.671 13.091 1.00 82.25 292 PHE A CA 1
ATOM 2215 C C . PHE A 1 292 ? 9.071 14.606 13.766 1.00 82.25 292 PHE A C 1
ATOM 2217 O O . PHE A 1 292 ? 8.976 14.745 14.987 1.00 82.25 292 PHE A O 1
ATOM 2224 N N . ALA A 1 293 ? 8.001 14.371 13.005 1.00 77.25 293 ALA A N 1
ATOM 2225 C CA . ALA A 1 293 ? 6.645 14.286 13.543 1.00 77.25 293 ALA A CA 1
ATOM 2226 C C . ALA A 1 293 ? 6.431 13.058 14.447 1.00 77.25 293 ALA A C 1
ATOM 2228 O O . ALA A 1 293 ? 5.655 13.135 15.404 1.00 77.25 293 ALA A O 1
ATOM 2229 N N . VAL A 1 294 ? 7.095 11.938 14.150 1.00 73.06 294 VAL A N 1
ATOM 2230 C CA . VAL A 1 294 ? 7.056 10.715 14.960 1.00 73.06 294 VAL A CA 1
ATOM 2231 C C . VAL A 1 294 ? 7.892 10.887 16.224 1.00 73.06 294 VAL A C 1
ATOM 2233 O O . VAL A 1 294 ? 7.378 10.635 17.311 1.00 73.06 294 VAL A O 1
ATOM 2236 N N . ILE A 1 295 ? 9.123 11.394 16.118 1.00 60.12 295 ILE A N 1
ATOM 2237 C CA . ILE A 1 295 ? 10.013 11.631 17.267 1.00 60.12 295 ILE A CA 1
ATOM 2238 C C . ILE A 1 295 ? 9.352 12.574 18.281 1.00 60.12 295 ILE A C 1
ATOM 2240 O O . ILE A 1 295 ? 9.357 12.277 19.468 1.00 60.12 295 ILE A O 1
ATOM 2244 N N . GLN A 1 296 ? 8.700 13.650 17.827 1.00 59.38 296 GLN A N 1
ATOM 2245 C CA . GLN A 1 296 ? 8.007 14.618 18.696 1.00 59.38 296 GLN A CA 1
ATOM 2246 C C . GLN A 1 296 ? 6.722 14.082 19.357 1.00 59.38 296 GLN A C 1
ATOM 2248 O O . GLN A 1 296 ? 6.166 14.737 20.235 1.00 59.38 296 GLN A O 1
ATOM 2253 N N . LYS A 1 297 ? 6.188 12.944 18.897 1.00 59.69 297 LYS A N 1
ATOM 2254 C CA . LYS A 1 297 ? 4.980 12.316 19.463 1.00 59.69 297 LYS A CA 1
ATOM 2255 C C . LYS A 1 297 ? 5.268 11.042 20.256 1.00 59.69 297 LYS A C 1
ATOM 2257 O O . LYS A 1 297 ? 4.363 10.562 20.935 1.00 59.69 297 LYS A O 1
ATOM 2262 N N . VAL A 1 298 ? 6.466 10.475 20.120 1.00 46.88 298 VAL A N 1
ATOM 2263 C CA . VAL A 1 298 ? 6.878 9.205 20.738 1.00 46.88 298 VAL A CA 1
A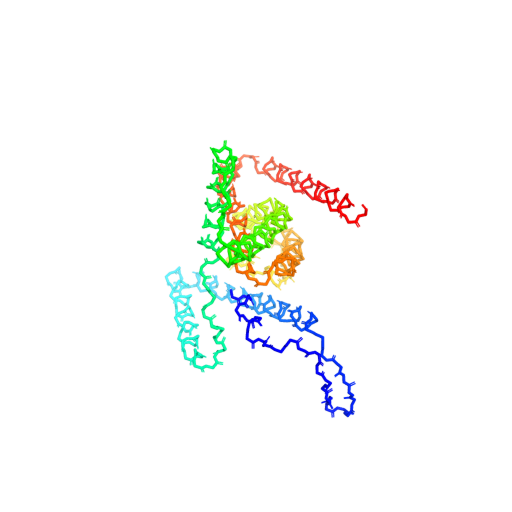TOM 2264 C C . VAL A 1 298 ? 7.866 9.422 21.895 1.00 46.88 298 VAL A C 1
ATOM 2266 O O . VAL A 1 298 ? 7.938 8.557 22.766 1.00 46.88 298 VAL A O 1
ATOM 2269 N N . PHE A 1 299 ? 8.555 10.570 21.954 1.00 32.88 299 PHE A N 1
ATOM 2270 C CA . PHE A 1 299 ? 9.392 10.995 23.085 1.00 32.88 299 PHE A CA 1
ATOM 2271 C C . PHE A 1 299 ? 8.831 12.231 23.791 1.00 32.88 299 PHE A C 1
ATOM 2273 O O . PHE A 1 299 ? 8.345 13.144 23.086 1.00 32.88 299 PHE A O 1
#

Secondary structure (DSSP, 8-state):
-HHHHHHT----S--EEEPTTS-EEE--HHHHHHHHHHHHHHHHHHHHTHHHHHHHHHHHH-HHHHHHHHHHHHHHHHHHHHHHGGGS--------HHHHHHHHHHHHHHHHHHHHH-S-----HHHHHHHHHHHHHHHHHHHHHHHHHHHHGGGTTHHHHHHHHHHHHHHHHHHHTTSB-TT--TTHHHHTTTS--------SS-BGGGGHHHHHHHHHHHHHHHHHHHHHHHHSS-TTTHHHHHHHHHHHHHHHHHHHHHHHTT-STTTHHHHHHHHHHHHHHHHHHHHHHHHHHH-

Organism: Curvularia kusanoi (NCBI:txid90978)

Radius of gyration: 25.73 Å; chains: 1; bounding box: 65×60×65 Å